Protein AF-A0A453ERQ1-F1 (afdb_monomer_lite)

InterPro domains:
  IPR050871 26S Proteasome and COP9 Signalosome Components [PTHR10678] (9-170)

Secondary structure (DSSP, 8-state):
---GGG---------SSPPPHHHHHHHHHHHHHHHHTTT-HHHHHHHHHHHHHH-SS--HHHHHHHHHHHHHHHHTT-HHHHHHHHHHHHHHTTTTS-HHHHHHHHHHHHHHHHHHGGG-HHHHHHHHHHHHHHHHHTT-HHHHHHHHHHHHHHHHHTT-HHHHHHHHHHHHHHHHHH-TTTHHHHHHHHHHHHHTTSSS--

pLDDT: mean 75.88, std 18.88, range [32.22, 96.44]

Organism: Aegilops tauschii subsp. strangulata (NCBI:txid200361)

Radius of gyration: 21.19 Å; chains: 1; bounding box: 49×39×68 Å

Structure (mmCIF, N/CA/C/O backbone):
data_AF-A0A453ERQ1-F1
#
_entry.id   AF-A0A453ERQ1-F1
#
loop_
_atom_site.group_PDB
_atom_site.id
_atom_site.type_symbol
_atom_site.label_atom_id
_atom_site.label_alt_id
_atom_site.label_comp_id
_atom_site.label_asym_id
_atom_site.label_entity_id
_atom_site.label_seq_id
_atom_site.pdbx_PDB_ins_code
_atom_site.Cartn_x
_atom_site.Cartn_y
_atom_site.Cartn_z
_atom_site.occupancy
_atom_site.B_iso_or_equiv
_atom_site.auth_seq_id
_atom_site.auth_comp_id
_atom_site.auth_asym_id
_atom_site.auth_atom_id
_atom_site.pdbx_PDB_model_num
ATOM 1 N N . MET A 1 1 ? 14.447 25.003 -0.043 1.00 32.22 1 MET A N 1
ATOM 2 C CA . MET A 1 1 ? 14.422 24.099 1.125 1.00 32.22 1 MET A CA 1
ATOM 3 C C . MET A 1 1 ? 13.910 22.764 0.617 1.00 32.22 1 MET A C 1
ATOM 5 O O . MET A 1 1 ? 12.716 22.644 0.389 1.00 32.22 1 MET A O 1
ATOM 9 N N . GLY A 1 2 ? 14.828 21.863 0.257 1.00 33.03 2 GLY A N 1
ATOM 10 C CA . GLY A 1 2 ? 14.505 20.547 -0.301 1.00 33.03 2 GLY A CA 1
ATOM 11 C C . GLY A 1 2 ? 14.126 19.584 0.817 1.00 33.03 2 GLY A C 1
ATOM 12 O O . GLY A 1 2 ? 14.739 19.609 1.878 1.00 33.03 2 GLY A O 1
ATOM 13 N N . SER A 1 3 ? 13.073 18.810 0.594 1.00 36.16 3 SER A N 1
ATOM 14 C CA . SER A 1 3 ? 12.533 17.818 1.517 1.00 36.16 3 SER A CA 1
ATOM 15 C C . SER A 1 3 ? 13.481 16.630 1.689 1.00 36.16 3 SER A C 1
ATOM 17 O O . SER A 1 3 ? 13.825 15.984 0.704 1.00 36.16 3 SER A O 1
ATOM 19 N N . ASP A 1 4 ? 13.788 16.283 2.940 1.00 34.38 4 ASP A N 1
ATOM 20 C CA . ASP A 1 4 ? 14.499 15.073 3.405 1.00 34.38 4 ASP A CA 1
ATOM 21 C C . ASP A 1 4 ? 13.791 13.731 3.064 1.00 34.38 4 ASP A C 1
ATOM 23 O O . ASP A 1 4 ? 14.075 12.695 3.655 1.00 34.38 4 ASP A O 1
ATOM 27 N N . ALA A 1 5 ? 12.845 13.710 2.118 1.00 44.09 5 ALA A N 1
ATOM 28 C CA . ALA A 1 5 ? 11.981 12.556 1.847 1.00 44.09 5 ALA A CA 1
ATOM 29 C C . ALA A 1 5 ? 12.550 11.539 0.832 1.00 44.09 5 ALA A C 1
ATOM 31 O O . ALA A 1 5 ? 11.974 10.462 0.679 1.00 44.09 5 ALA A O 1
ATOM 32 N N . ASP A 1 6 ? 13.664 11.855 0.161 1.00 44.28 6 ASP A N 1
ATOM 33 C CA . ASP A 1 6 ? 14.291 10.987 -0.854 1.00 44.28 6 ASP A CA 1
ATOM 34 C C . ASP A 1 6 ? 15.544 10.243 -0.352 1.00 44.28 6 ASP A C 1
ATOM 36 O O . ASP A 1 6 ? 16.163 9.494 -1.106 1.00 44.28 6 ASP A O 1
ATOM 40 N N . MET A 1 7 ? 15.913 10.395 0.927 1.00 39.00 7 MET A N 1
ATOM 41 C CA . MET A 1 7 ? 17.144 9.824 1.500 1.00 39.00 7 MET A CA 1
ATOM 42 C C . MET A 1 7 ? 16.965 8.470 2.225 1.00 39.00 7 MET A C 1
ATOM 44 O O . MET A 1 7 ? 17.822 8.080 3.011 1.00 39.00 7 MET A O 1
ATOM 48 N N . GLU A 1 8 ? 15.877 7.726 1.985 1.00 44.41 8 GLU A N 1
ATOM 49 C CA . GLU A 1 8 ? 15.579 6.476 2.723 1.00 44.41 8 GLU A CA 1
ATOM 50 C C . GLU A 1 8 ? 15.765 5.154 1.940 1.00 44.41 8 GLU A C 1
ATOM 52 O O . GLU A 1 8 ? 15.421 4.098 2.469 1.00 44.41 8 GLU A O 1
ATOM 57 N N . ASP A 1 9 ? 16.304 5.159 0.714 1.00 48.16 9 ASP A N 1
ATOM 58 C CA . ASP A 1 9 ? 16.399 3.938 -0.127 1.00 48.16 9 ASP A CA 1
ATOM 59 C C . ASP A 1 9 ? 17.828 3.382 -0.302 1.00 48.16 9 ASP A C 1
ATOM 61 O O . ASP A 1 9 ? 18.063 2.545 -1.165 1.00 48.16 9 ASP A O 1
ATOM 65 N N . TYR A 1 10 ? 18.796 3.809 0.520 1.00 42.19 10 TYR A N 1
ATOM 66 C CA . TYR A 1 10 ? 20.142 3.208 0.574 1.00 42.19 10 TYR A CA 1
ATOM 67 C C . TYR A 1 10 ? 20.175 2.029 1.562 1.00 42.19 10 TYR A C 1
ATOM 69 O O . TYR A 1 10 ? 20.883 2.035 2.569 1.00 42.19 10 TYR A O 1
ATOM 77 N N . GLY A 1 11 ? 19.351 1.017 1.297 1.00 43.94 11 GLY A N 1
ATOM 78 C CA . GLY A 1 11 ? 19.418 -0.281 1.964 1.00 43.94 11 GLY A CA 1
ATOM 79 C C . GLY A 1 11 ? 20.285 -1.243 1.160 1.00 43.94 11 GLY A C 1
ATOM 80 O O . GLY A 1 11 ? 19.746 -2.151 0.548 1.00 43.94 11 GLY A O 1
ATOM 81 N N . PHE A 1 12 ? 21.603 -1.030 1.121 1.00 34.62 12 PHE A N 1
ATOM 82 C CA . PHE A 1 12 ? 22.525 -2.046 0.603 1.00 34.62 12 PHE A CA 1
ATOM 83 C C . PHE A 1 12 ? 22.623 -3.181 1.633 1.00 34.62 12 PHE A C 1
ATOM 85 O O . PHE A 1 12 ? 23.406 -3.091 2.581 1.00 34.62 12 PHE A O 1
ATOM 92 N N . GLU A 1 13 ? 21.819 -4.233 1.478 1.00 37.72 13 GLU A N 1
ATOM 93 C CA . GLU A 1 13 ? 22.215 -5.557 1.960 1.00 37.72 13 GLU A CA 1
ATOM 94 C C . GLU A 1 13 ? 23.240 -6.082 0.953 1.00 37.72 13 GLU A C 1
ATOM 96 O O . GLU A 1 13 ? 22.900 -6.465 -0.159 1.00 37.72 13 GLU A O 1
ATOM 101 N N . TYR A 1 14 ? 24.522 -6.014 1.317 1.00 36.78 14 TYR A N 1
ATOM 102 C CA . TYR A 1 14 ? 25.557 -6.740 0.592 1.00 36.78 14 TYR A CA 1
ATOM 103 C C . TYR A 1 14 ? 25.311 -8.231 0.841 1.00 36.78 14 TYR A C 1
ATOM 105 O O . TYR A 1 14 ? 25.701 -8.758 1.883 1.00 36.78 14 TYR A O 1
ATOM 113 N N . SER A 1 15 ? 24.619 -8.899 -0.078 1.00 38.62 15 SER A N 1
ATOM 114 C CA . SER A 1 15 ? 24.821 -10.329 -0.271 1.00 38.62 15 SER A CA 1
ATOM 115 C C . SER A 1 15 ? 26.250 -10.503 -0.789 1.00 38.62 15 SER A C 1
ATOM 117 O O . SER A 1 15 ? 26.625 -9.872 -1.772 1.00 38.62 15 SER A O 1
ATOM 119 N N . ASP A 1 16 ? 27.063 -11.322 -0.120 1.00 45.19 16 ASP A N 1
ATOM 120 C CA . ASP A 1 16 ? 28.441 -11.658 -0.535 1.00 45.19 16 ASP A CA 1
A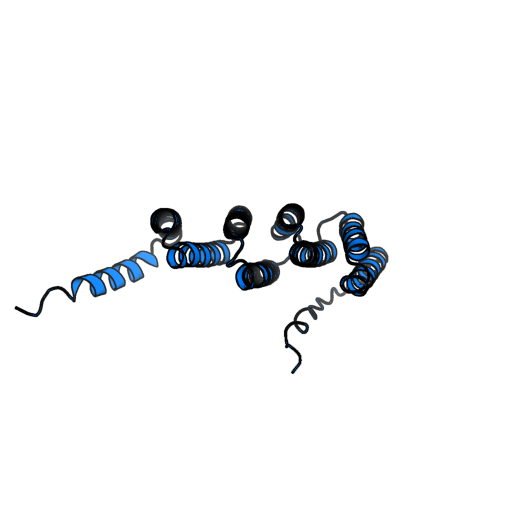TOM 121 C C . ASP A 1 16 ? 28.495 -12.472 -1.857 1.00 45.19 16 ASP A C 1
ATOM 123 O O . ASP A 1 16 ? 29.562 -12.939 -2.257 1.00 45.19 16 ASP A O 1
ATOM 127 N N . ASP A 1 17 ? 27.359 -12.633 -2.541 1.00 51.78 17 ASP A N 1
ATOM 128 C CA . ASP A 1 17 ? 27.206 -13.341 -3.808 1.00 51.78 17 ASP A CA 1
ATOM 129 C C . ASP A 1 17 ? 27.222 -12.341 -4.978 1.00 51.78 17 ASP A C 1
ATOM 131 O O . ASP A 1 17 ? 26.610 -11.271 -4.908 1.00 51.78 17 ASP A O 1
ATOM 135 N N . GLU A 1 18 ? 27.945 -12.670 -6.055 1.00 49.50 18 GLU A N 1
ATOM 136 C CA . GLU A 1 18 ? 27.945 -11.873 -7.288 1.00 49.50 18 GLU A CA 1
ATOM 137 C C . GLU A 1 18 ? 26.499 -11.730 -7.802 1.00 49.50 18 GLU A C 1
ATOM 139 O O . GLU A 1 18 ? 25.820 -12.749 -7.940 1.00 49.50 18 GLU A O 1
ATOM 144 N N . PRO A 1 19 ? 26.011 -10.503 -8.076 1.00 55.00 19 PRO A N 1
ATOM 145 C CA . PRO A 1 19 ? 24.647 -10.312 -8.554 1.00 55.00 19 PRO A CA 1
ATOM 146 C C . PRO A 1 19 ? 24.464 -11.064 -9.873 1.00 55.00 19 PRO A C 1
ATOM 148 O O . PRO A 1 19 ? 25.258 -10.900 -10.805 1.00 55.00 19 PRO A O 1
ATOM 151 N N . GLU A 1 20 ? 23.430 -11.901 -9.948 1.00 60.25 20 GLU A N 1
ATOM 152 C CA . GLU A 1 20 ? 23.116 -12.644 -11.165 1.00 60.25 20 GLU A CA 1
ATOM 153 C C . GLU A 1 20 ? 22.795 -11.658 -12.304 1.00 60.25 20 GLU A C 1
ATOM 155 O O . GLU A 1 20 ? 22.227 -10.589 -12.074 1.00 60.25 20 GLU A O 1
ATOM 160 N N . GLU A 1 21 ? 23.119 -12.000 -13.558 1.00 63.59 21 GLU A N 1
ATOM 161 C CA . GLU A 1 21 ? 22.818 -11.133 -14.717 1.00 63.59 21 GLU A CA 1
ATOM 162 C C . GLU A 1 21 ? 21.327 -10.735 -14.776 1.00 63.59 21 GLU A C 1
ATOM 164 O O . GLU A 1 21 ? 20.991 -9.627 -15.194 1.00 63.59 21 GLU A O 1
ATOM 169 N N . GLN A 1 22 ? 20.438 -11.608 -14.284 1.00 66.62 22 GLN A N 1
ATOM 170 C CA . GLN A 1 22 ? 19.005 -11.343 -14.170 1.00 66.62 22 GLN A CA 1
ATOM 171 C C . GLN A 1 22 ? 18.687 -10.180 -13.214 1.00 66.62 22 GLN A C 1
ATOM 173 O O . GLN A 1 22 ? 17.817 -9.368 -13.530 1.00 66.62 22 GLN A O 1
ATOM 178 N N . ASP A 1 23 ? 19.400 -10.045 -12.093 1.00 76.25 23 ASP A N 1
ATOM 179 C CA . ASP A 1 23 ? 19.198 -8.938 -11.149 1.00 76.25 23 ASP A CA 1
ATOM 180 C C . ASP A 1 23 ? 19.635 -7.598 -11.749 1.00 76.25 23 ASP A C 1
ATOM 182 O O . ASP A 1 23 ? 18.969 -6.579 -11.546 1.00 7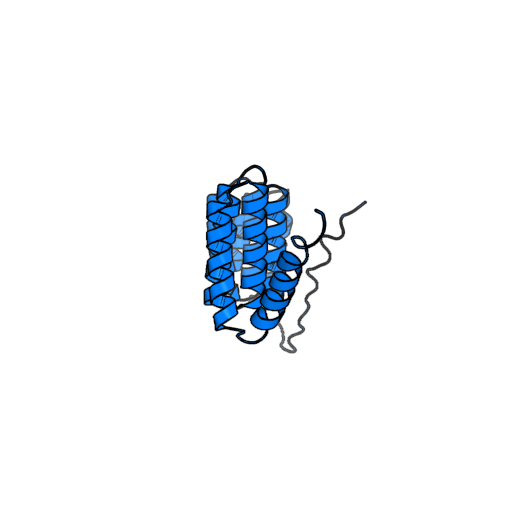6.25 23 ASP A O 1
ATOM 186 N N . VAL A 1 24 ? 20.700 -7.600 -12.559 1.00 82.94 24 VAL A N 1
ATOM 187 C CA . VAL A 1 24 ? 21.199 -6.398 -13.248 1.00 82.94 24 VAL A CA 1
ATOM 188 C C . VAL A 1 24 ? 20.173 -5.871 -14.257 1.00 82.94 24 VAL A C 1
ATOM 190 O O . VAL A 1 24 ? 19.927 -4.664 -14.330 1.00 82.94 24 VAL A O 1
ATOM 193 N N . ASP A 1 25 ? 19.537 -6.756 -15.025 1.00 88.75 25 ASP A N 1
ATOM 194 C CA . ASP A 1 25 ? 18.509 -6.369 -15.997 1.00 88.75 25 ASP A CA 1
ATOM 195 C C . ASP A 1 25 ? 17.242 -5.820 -15.318 1.00 88.75 25 ASP A C 1
ATOM 197 O O . ASP A 1 25 ? 16.681 -4.810 -15.764 1.00 88.75 25 ASP A O 1
ATOM 201 N N . ILE A 1 26 ? 16.809 -6.439 -14.214 1.00 91.12 26 ILE A N 1
ATOM 202 C CA . ILE A 1 26 ? 15.656 -5.992 -13.418 1.00 91.12 26 ILE A CA 1
ATOM 203 C C . ILE A 1 26 ? 15.926 -4.613 -12.798 1.00 91.12 26 ILE A C 1
ATOM 205 O O . ILE A 1 26 ? 15.082 -3.712 -12.880 1.00 91.12 26 ILE A O 1
ATOM 209 N N . GLU A 1 27 ? 17.111 -4.420 -12.216 1.00 91.44 27 GLU A N 1
ATOM 210 C CA . GLU A 1 27 ? 17.539 -3.154 -11.622 1.00 91.44 27 GLU A CA 1
ATOM 211 C C . GLU A 1 27 ? 17.554 -2.023 -12.663 1.00 91.44 27 GLU A C 1
ATOM 213 O O . GLU A 1 27 ? 16.971 -0.950 -12.451 1.00 91.44 27 GLU A O 1
ATOM 218 N N . ASN A 1 28 ? 18.160 -2.273 -13.827 1.00 92.44 28 ASN A N 1
ATOM 219 C CA . ASN A 1 28 ? 18.212 -1.311 -14.925 1.00 92.44 28 ASN A CA 1
ATOM 220 C C . ASN A 1 28 ? 16.809 -0.904 -15.391 1.00 92.44 28 ASN A C 1
ATOM 222 O O . ASN A 1 28 ? 16.527 0.288 -15.572 1.00 92.44 28 ASN A O 1
ATOM 226 N N . GLN A 1 29 ? 15.910 -1.880 -15.539 1.00 94.31 29 GLN A N 1
ATOM 227 C CA . GLN A 1 29 ? 14.524 -1.634 -15.918 1.00 94.31 29 GLN A CA 1
ATOM 228 C C . GLN A 1 29 ? 13.788 -0.786 -14.866 1.00 94.31 29 GLN A C 1
ATOM 230 O O . GLN A 1 29 ? 13.043 0.138 -15.219 1.00 94.31 29 GLN A O 1
ATOM 235 N N . TYR A 1 30 ? 14.027 -1.030 -13.575 1.00 95.31 30 TYR A N 1
ATOM 236 C CA . TYR A 1 30 ? 13.440 -0.241 -12.491 1.00 95.31 30 TYR A CA 1
ATOM 237 C C . TYR A 1 30 ? 13.888 1.224 -12.525 1.00 95.31 30 TYR A C 1
ATOM 239 O O . TYR A 1 30 ? 13.044 2.125 -12.475 1.00 95.31 30 TYR A O 1
ATOM 247 N N . TYR A 1 31 ? 15.190 1.497 -12.646 1.00 94.62 31 TYR A N 1
ATOM 248 C CA . TYR A 1 31 ? 15.686 2.876 -12.684 1.00 94.62 31 TYR A CA 1
ATOM 249 C C . TYR A 1 31 ? 15.272 3.622 -13.950 1.00 94.62 31 TYR A C 1
ATOM 251 O O . TYR A 1 31 ? 14.943 4.809 -13.870 1.00 94.62 31 TYR A O 1
ATOM 259 N N . ASN A 1 32 ? 15.219 2.933 -15.093 1.00 94.12 32 ASN A N 1
ATOM 260 C CA . ASN A 1 32 ? 14.688 3.499 -16.330 1.00 94.12 32 ASN A CA 1
ATOM 261 C C . ASN A 1 32 ? 13.237 3.971 -16.135 1.00 94.12 32 ASN A C 1
ATOM 263 O O . ASN A 1 32 ? 12.926 5.141 -16.365 1.00 94.12 32 ASN A O 1
ATOM 267 N N . SER A 1 33 ? 12.393 3.096 -15.581 1.00 94.25 33 SER A N 1
ATOM 268 C CA . SER A 1 33 ? 10.987 3.388 -15.272 1.00 94.25 33 SER A CA 1
ATOM 269 C C . SER A 1 33 ? 10.851 4.545 -14.280 1.00 94.25 33 SER A C 1
ATOM 271 O O . SER A 1 33 ? 10.032 5.446 -14.461 1.00 94.25 33 SER A O 1
ATOM 273 N N . LYS A 1 34 ? 11.701 4.575 -13.245 1.00 91.25 34 LYS A N 1
ATOM 274 C CA . LYS A 1 34 ? 11.729 5.645 -12.239 1.00 91.25 34 LYS A CA 1
ATOM 275 C C . LYS A 1 34 ? 12.072 7.006 -12.851 1.00 91.25 34 LYS A C 1
ATOM 277 O O . LYS A 1 34 ? 11.468 8.004 -12.463 1.00 91.25 34 LYS A O 1
ATOM 282 N N . GLY A 1 35 ? 12.985 7.049 -13.821 1.00 91.75 35 GLY A N 1
ATOM 283 C CA . GLY A 1 35 ? 13.336 8.269 -14.554 1.00 91.75 35 GLY A CA 1
ATOM 284 C C . GLY A 1 35 ? 12.203 8.821 -15.427 1.00 91.75 35 GLY A C 1
ATOM 285 O O . GLY A 1 35 ? 12.184 10.014 -15.718 1.00 91.75 35 GLY A O 1
ATOM 286 N N . MET A 1 36 ? 11.237 7.980 -15.808 1.00 91.75 36 MET A N 1
ATOM 287 C CA . MET A 1 36 ? 10.089 8.368 -16.633 1.00 91.75 36 MET A CA 1
ATOM 288 C C . MET A 1 36 ? 8.894 8.883 -15.821 1.00 91.75 36 MET A C 1
ATOM 290 O O . MET A 1 36 ? 7.987 9.467 -16.396 1.00 91.75 36 MET A O 1
ATOM 294 N N . VAL A 1 37 ? 8.878 8.729 -14.491 1.00 92.69 37 VAL A N 1
ATOM 295 C CA . VAL A 1 37 ? 7.705 9.040 -13.643 1.00 92.69 37 VAL A CA 1
ATOM 296 C C . VAL A 1 37 ? 7.164 10.463 -13.834 1.00 92.69 37 VAL A C 1
ATOM 298 O O . VAL A 1 37 ? 5.957 10.675 -13.725 1.00 92.69 37 VAL A O 1
ATOM 301 N N . GLU A 1 38 ? 8.035 11.438 -14.095 1.00 89.38 38 GLU A N 1
ATOM 302 C CA . GLU A 1 38 ? 7.641 12.841 -14.281 1.00 89.38 38 GLU A CA 1
ATOM 303 C C . GLU A 1 38 ? 7.342 13.206 -15.740 1.00 89.38 38 GLU A C 1
ATOM 305 O O . GLU A 1 38 ? 6.518 14.085 -15.993 1.00 89.38 38 GLU A O 1
ATOM 310 N N . THR A 1 39 ? 8.006 12.554 -16.697 1.00 92.12 39 THR A N 1
ATOM 311 C CA . THR A 1 39 ? 7.957 12.900 -18.127 1.00 92.12 39 THR A CA 1
ATOM 312 C C . THR A 1 39 ? 6.958 12.053 -18.911 1.00 92.12 39 THR A C 1
ATOM 314 O O . THR A 1 39 ? 6.286 12.576 -19.797 1.00 92.12 39 THR A O 1
ATOM 317 N N . ASP A 1 40 ? 6.831 10.773 -18.563 1.00 94.25 40 ASP A N 1
ATOM 318 C CA . ASP A 1 40 ? 5.897 9.804 -19.131 1.00 94.25 40 ASP A CA 1
ATOM 319 C C . ASP A 1 40 ? 5.375 8.839 -18.039 1.00 94.25 40 ASP A C 1
ATOM 321 O O . ASP A 1 40 ? 5.884 7.725 -17.867 1.00 94.25 40 ASP A O 1
ATOM 325 N N . PRO A 1 41 ? 4.343 9.249 -17.274 1.00 92.38 41 PRO A N 1
ATOM 326 C CA . PRO A 1 41 ? 3.746 8.425 -16.224 1.00 92.38 41 PRO A CA 1
ATOM 327 C C . PRO A 1 41 ? 3.191 7.082 -16.714 1.00 92.38 41 PRO A C 1
ATOM 329 O O . PRO A 1 41 ? 3.194 6.111 -15.962 1.00 92.38 41 PRO A O 1
ATOM 332 N N . GLU A 1 42 ? 2.680 7.007 -17.945 1.00 92.94 42 GLU A N 1
ATOM 333 C CA . GLU A 1 42 ? 2.121 5.759 -18.476 1.00 92.94 42 GLU A CA 1
ATOM 334 C C . GLU A 1 42 ? 3.233 4.799 -18.912 1.00 92.94 42 GLU A C 1
ATOM 336 O O . GLU A 1 42 ? 3.160 3.608 -18.598 1.00 92.94 42 GLU A O 1
ATOM 341 N N . GLY A 1 43 ? 4.303 5.320 -19.523 1.00 93.31 43 GLY A N 1
ATOM 342 C CA . GLY A 1 43 ? 5.528 4.565 -19.789 1.00 93.31 43 GLY A CA 1
ATOM 343 C C . GLY A 1 43 ? 6.182 4.042 -18.509 1.00 93.31 43 GLY A C 1
ATOM 344 O O . GLY A 1 43 ? 6.541 2.867 -18.438 1.00 93.31 43 GLY A O 1
ATOM 345 N N . ALA A 1 44 ? 6.243 4.861 -17.454 1.00 94.88 44 ALA A N 1
ATOM 346 C CA . ALA A 1 44 ? 6.754 4.441 -16.149 1.00 94.88 44 ALA A CA 1
ATOM 347 C C . ALA A 1 44 ? 5.934 3.289 -15.538 1.00 94.88 44 ALA A C 1
ATOM 349 O O . ALA A 1 44 ? 6.513 2.343 -15.007 1.00 94.88 44 ALA A O 1
ATOM 350 N N . LEU A 1 45 ? 4.597 3.330 -15.635 1.00 95.44 45 LEU A N 1
ATOM 351 C CA . LEU A 1 45 ? 3.727 2.241 -15.167 1.00 95.44 45 LEU A CA 1
ATOM 352 C C . LEU A 1 45 ? 3.984 0.935 -15.926 1.00 95.44 45 LEU A C 1
ATOM 354 O O . LEU A 1 45 ? 4.105 -0.116 -15.300 1.00 95.44 45 LEU A O 1
ATOM 358 N N . ALA A 1 46 ? 4.095 0.998 -17.255 1.00 95.69 46 ALA A N 1
ATOM 359 C CA . ALA A 1 46 ? 4.421 -0.172 -18.068 1.00 95.69 46 ALA A CA 1
ATOM 360 C C . ALA A 1 46 ? 5.814 -0.725 -17.729 1.00 95.69 46 ALA A C 1
ATOM 362 O O . ALA A 1 46 ? 6.013 -1.937 -17.667 1.00 95.69 46 ALA A O 1
ATOM 363 N N . GLY A 1 47 ? 6.766 0.167 -17.463 1.00 95.38 47 GLY A N 1
ATOM 364 C CA . GLY A 1 47 ? 8.109 -0.204 -17.058 1.00 95.38 47 GLY A CA 1
ATOM 365 C C . GLY A 1 47 ? 8.154 -0.896 -15.693 1.00 95.38 47 GLY A C 1
ATOM 366 O O . GLY A 1 47 ? 8.820 -1.921 -15.565 1.00 95.38 47 GLY A O 1
ATOM 367 N N . PHE A 1 48 ? 7.394 -0.414 -14.702 1.00 96.44 48 PHE A N 1
ATOM 368 C CA . PHE A 1 48 ? 7.266 -1.083 -13.403 1.00 96.44 48 PHE A CA 1
ATOM 369 C C . PHE A 1 48 ? 6.547 -2.435 -13.496 1.00 96.44 48 PHE A C 1
ATOM 371 O O . PHE A 1 48 ? 6.956 -3.372 -12.817 1.00 96.44 48 PHE A O 1
ATOM 378 N N . ASP A 1 49 ? 5.531 -2.572 -14.353 1.00 94.69 49 ASP A N 1
ATOM 379 C CA . ASP A 1 49 ? 4.894 -3.870 -14.627 1.00 94.69 49 ASP A CA 1
ATOM 380 C C . ASP A 1 49 ? 5.901 -4.867 -15.227 1.00 94.69 49 ASP A C 1
ATOM 382 O O . ASP A 1 49 ? 5.918 -6.040 -14.858 1.00 94.69 49 ASP A O 1
ATOM 386 N N . ALA A 1 50 ? 6.804 -4.397 -16.096 1.00 94.56 50 ALA A N 1
ATOM 387 C CA . ALA A 1 50 ? 7.883 -5.226 -16.624 1.00 94.56 50 ALA A CA 1
ATOM 388 C C . ALA A 1 50 ? 8.842 -5.705 -15.519 1.00 94.56 50 ALA A C 1
ATOM 390 O O . ALA A 1 50 ? 9.147 -6.894 -15.488 1.00 94.56 50 ALA A O 1
ATOM 391 N N . VAL A 1 51 ? 9.238 -4.836 -14.577 1.00 94.31 51 VAL A N 1
ATOM 392 C CA . VAL A 1 51 ? 10.063 -5.225 -13.409 1.00 94.31 51 VAL A CA 1
ATOM 393 C C . VAL A 1 51 ? 9.402 -6.363 -12.629 1.00 94.31 51 VAL A C 1
ATOM 395 O O . VAL A 1 51 ? 10.049 -7.364 -12.341 1.00 94.31 51 VAL A O 1
ATOM 398 N N . VAL A 1 52 ? 8.100 -6.250 -12.340 1.00 93.19 52 VAL A N 1
ATOM 399 C CA . VAL A 1 52 ? 7.351 -7.286 -11.605 1.00 93.19 52 VAL A CA 1
ATOM 400 C C . VAL A 1 52 ? 7.291 -8.604 -12.386 1.00 93.19 52 VAL A C 1
ATOM 402 O O . VAL A 1 52 ? 7.375 -9.672 -11.792 1.00 93.19 52 VAL A O 1
ATOM 405 N N . ARG A 1 53 ? 7.178 -8.561 -13.719 1.00 92.50 53 ARG A N 1
ATOM 406 C CA . ARG A 1 53 ? 7.156 -9.773 -14.561 1.00 92.50 53 ARG A CA 1
ATOM 407 C C . ARG A 1 53 ? 8.520 -10.438 -14.722 1.00 92.50 53 ARG A C 1
ATOM 409 O O . ARG A 1 53 ? 8.570 -11.650 -14.919 1.00 92.50 53 ARG A O 1
ATOM 416 N N . MET A 1 54 ? 9.595 -9.655 -14.709 1.00 89.75 54 MET A N 1
ATOM 417 C CA . MET A 1 54 ? 10.970 -10.152 -14.819 1.00 89.75 54 MET A CA 1
ATOM 418 C C . MET A 1 54 ? 11.444 -10.847 -13.535 1.00 89.75 54 MET A C 1
ATOM 420 O O . MET A 1 54 ? 12.397 -11.622 -13.589 1.00 89.75 54 MET A O 1
ATOM 424 N N . GLU A 1 55 ? 10.750 -10.612 -12.418 1.00 88.44 55 GLU A N 1
ATOM 425 C CA . GLU A 1 55 ? 10.998 -11.193 -11.098 1.00 88.44 55 GLU A CA 1
ATOM 426 C C . GLU A 1 55 ? 9.954 -12.305 -10.800 1.00 88.44 55 GLU A C 1
ATOM 428 O O . GLU A 1 55 ? 8.927 -12.055 -10.163 1.00 88.44 55 GLU A O 1
ATOM 433 N N . PRO A 1 56 ? 10.139 -13.547 -11.308 1.00 83.31 56 PRO A N 1
ATOM 434 C CA . PRO A 1 56 ? 9.128 -14.608 -11.207 1.00 83.31 56 PRO A CA 1
ATOM 435 C C . PRO A 1 56 ? 8.881 -15.061 -9.763 1.00 83.31 56 PRO A C 1
ATOM 437 O O . PRO A 1 56 ? 7.760 -15.438 -9.406 1.00 83.31 56 PRO A O 1
ATOM 440 N N . GLU A 1 57 ? 9.923 -15.025 -8.934 1.00 86.75 57 GLU A N 1
ATOM 441 C CA . GLU A 1 57 ? 9.813 -15.184 -7.491 1.00 86.75 57 GLU A CA 1
ATOM 442 C C . GLU A 1 57 ? 9.724 -13.809 -6.847 1.00 86.75 57 GLU A C 1
ATOM 444 O O . GLU A 1 57 ? 10.527 -12.932 -7.126 1.00 86.75 57 GLU A O 1
ATOM 449 N N . LYS A 1 58 ? 8.744 -13.608 -5.967 1.00 87.38 58 LYS A N 1
ATOM 450 C CA . LYS A 1 58 ? 8.547 -12.311 -5.315 1.00 87.38 58 LYS A CA 1
ATOM 451 C C . LYS A 1 58 ? 9.784 -11.936 -4.505 1.00 87.38 58 LYS A C 1
ATOM 453 O O . LYS A 1 58 ? 10.032 -12.576 -3.482 1.00 87.38 58 LYS A O 1
ATOM 458 N N . ALA A 1 59 ? 10.464 -10.867 -4.903 1.00 87.56 59 ALA A N 1
ATOM 459 C CA . ALA A 1 59 ? 11.627 -10.343 -4.206 1.00 87.56 59 ALA A CA 1
ATOM 460 C C . ALA A 1 59 ? 11.576 -8.801 -4.125 1.00 87.56 59 ALA A C 1
ATOM 462 O O . ALA A 1 59 ? 10.496 -8.191 -4.069 1.00 87.56 59 ALA A O 1
ATOM 463 N N . GLU A 1 60 ? 12.730 -8.166 -3.930 1.00 86.62 60 GLU A N 1
ATOM 464 C CA . GLU A 1 60 ? 12.820 -6.760 -3.542 1.00 86.62 60 GLU A CA 1
ATOM 465 C C . GLU A 1 60 ? 12.443 -5.800 -4.678 1.00 86.62 60 GLU A C 1
ATOM 467 O O . GLU A 1 60 ? 11.793 -4.775 -4.428 1.00 86.62 60 GLU A O 1
ATOM 472 N N . TRP A 1 61 ? 12.804 -6.112 -5.924 1.00 91.12 61 TRP A N 1
ATOM 473 C CA . TRP A 1 61 ? 12.608 -5.208 -7.053 1.00 91.12 61 TRP A CA 1
ATOM 474 C C . TRP A 1 61 ? 11.142 -5.108 -7.449 1.00 91.12 61 TRP A C 1
ATOM 476 O O . TRP A 1 61 ? 10.632 -3.995 -7.628 1.00 91.12 61 TRP A O 1
ATOM 486 N N . GLY A 1 62 ? 10.423 -6.231 -7.483 1.00 92.06 62 GLY A N 1
ATOM 487 C CA . GLY A 1 62 ? 8.979 -6.242 -7.690 1.00 92.06 62 GLY A CA 1
ATOM 488 C C . GLY A 1 62 ? 8.251 -5.471 -6.589 1.00 92.06 62 GLY A C 1
ATOM 489 O O . GLY A 1 62 ? 7.350 -4.675 -6.867 1.00 92.06 62 GLY A O 1
ATOM 490 N N . PHE A 1 63 ? 8.697 -5.589 -5.333 1.00 90.69 63 PHE A N 1
ATOM 491 C CA . PHE A 1 63 ? 8.130 -4.807 -4.232 1.00 90.69 63 PHE A CA 1
ATOM 492 C C . PHE A 1 63 ? 8.378 -3.297 -4.384 1.00 90.69 63 PHE A C 1
ATOM 494 O O . PHE A 1 63 ? 7.459 -2.491 -4.185 1.00 90.69 63 PHE A O 1
ATOM 501 N N . LYS A 1 64 ? 9.599 -2.891 -4.761 1.00 90.38 64 LYS A N 1
ATOM 502 C CA . LYS A 1 64 ? 9.948 -1.486 -5.034 1.00 90.38 64 LYS A CA 1
ATOM 503 C C . LYS A 1 64 ? 9.130 -0.922 -6.202 1.00 90.38 64 LYS A C 1
ATOM 505 O O . LYS A 1 64 ? 8.599 0.188 -6.087 1.00 90.38 64 LYS A O 1
ATOM 510 N N . ALA A 1 65 ? 8.969 -1.685 -7.282 1.00 94.38 65 ALA A N 1
ATOM 511 C CA . ALA A 1 65 ? 8.167 -1.314 -8.446 1.00 94.38 65 ALA A CA 1
ATOM 512 C C . ALA A 1 65 ? 6.683 -1.128 -8.091 1.00 94.38 65 ALA A C 1
ATOM 514 O O . ALA A 1 65 ? 6.085 -0.099 -8.422 1.00 94.38 65 ALA A O 1
ATOM 515 N N . LEU A 1 66 ? 6.096 -2.057 -7.330 1.00 93.94 66 LEU A N 1
ATOM 516 C CA . LEU A 1 66 ? 4.707 -1.960 -6.872 1.00 93.94 66 LEU A CA 1
ATOM 517 C C . LEU A 1 66 ? 4.485 -0.755 -5.948 1.00 93.94 66 LEU A C 1
ATOM 519 O O . LEU A 1 66 ? 3.500 -0.030 -6.096 1.00 93.94 66 LEU A O 1
ATOM 523 N N . LYS A 1 67 ? 5.429 -0.460 -5.045 1.00 91.56 67 LYS A N 1
ATOM 524 C CA . LYS A 1 67 ? 5.381 0.743 -4.194 1.00 91.56 67 LYS A CA 1
ATOM 525 C C . LYS A 1 67 ? 5.329 2.032 -5.026 1.00 91.56 67 LYS A C 1
ATOM 527 O O . LYS A 1 67 ? 4.564 2.939 -4.689 1.00 91.56 67 LYS A O 1
ATOM 532 N N . GLN A 1 68 ? 6.129 2.136 -6.091 1.00 93.31 68 GLN A N 1
ATOM 533 C CA . GLN A 1 68 ? 6.093 3.298 -6.990 1.00 93.31 68 GLN A CA 1
ATOM 534 C C . GLN A 1 68 ? 4.800 3.346 -7.805 1.00 93.31 68 GLN A C 1
ATOM 536 O O . GLN A 1 68 ? 4.184 4.406 -7.904 1.00 93.31 68 GLN A O 1
ATOM 541 N N . THR A 1 69 ? 4.336 2.197 -8.291 1.00 94.94 69 THR A N 1
ATOM 542 C CA . THR A 1 69 ? 3.073 2.045 -9.026 1.00 94.94 69 THR A CA 1
ATOM 543 C C . THR A 1 69 ? 1.879 2.555 -8.213 1.00 94.94 69 THR A C 1
ATOM 545 O O . THR A 1 69 ? 1.094 3.365 -8.704 1.00 94.94 69 THR A O 1
ATOM 548 N N . VAL A 1 70 ? 1.785 2.183 -6.929 1.00 92.94 70 VAL A N 1
ATOM 549 C CA . VAL A 1 70 ? 0.745 2.675 -6.004 1.00 92.94 70 VAL A CA 1
ATOM 550 C C . VAL A 1 70 ? 0.789 4.201 -5.874 1.00 92.94 70 VAL A C 1
ATOM 552 O O . VAL A 1 70 ? -0.241 4.869 -5.998 1.00 92.94 70 VAL A O 1
ATOM 555 N N . LYS A 1 71 ? 1.980 4.778 -5.658 1.00 91.00 71 LYS A N 1
ATOM 556 C CA . LYS A 1 71 ? 2.151 6.238 -5.560 1.00 91.00 71 LYS A CA 1
ATOM 557 C C . LYS A 1 71 ? 1.766 6.945 -6.860 1.00 91.00 71 LYS A C 1
ATOM 559 O O . LYS A 1 71 ? 1.159 8.015 -6.811 1.00 91.00 71 LYS A O 1
ATOM 564 N N . LEU A 1 72 ? 2.114 6.365 -8.005 1.00 93.06 72 LEU A N 1
ATOM 565 C CA . LEU A 1 72 ? 1.862 6.945 -9.317 1.00 93.06 72 LEU A CA 1
ATOM 566 C C . LEU A 1 72 ? 0.373 6.920 -9.669 1.00 93.06 72 LEU A C 1
ATOM 568 O O . LEU A 1 72 ? -0.179 7.962 -10.018 1.00 93.06 72 LEU A O 1
ATOM 572 N N . TYR A 1 73 ? -0.317 5.794 -9.466 1.00 92.88 73 TYR A N 1
ATOM 573 C CA . TYR A 1 73 ? -1.769 5.727 -9.657 1.00 92.88 73 TYR A CA 1
ATOM 574 C C . TYR A 1 73 ? -2.529 6.693 -8.749 1.00 92.88 73 TYR A C 1
ATOM 576 O O . TYR A 1 73 ? -3.491 7.321 -9.194 1.00 92.88 73 TYR A O 1
ATOM 584 N N . TYR A 1 74 ? -2.072 6.871 -7.506 1.00 88.69 74 TYR A N 1
ATOM 585 C CA . TYR A 1 74 ? -2.649 7.865 -6.606 1.00 88.69 74 TYR A CA 1
ATOM 586 C C . TYR A 1 74 ? -2.503 9.293 -7.152 1.00 88.69 74 TYR A C 1
ATOM 588 O O . TYR A 1 74 ? -3.485 10.034 -7.177 1.00 88.69 74 TYR A O 1
ATOM 596 N N . LYS A 1 75 ? -1.314 9.669 -7.654 1.00 88.56 75 LYS A N 1
ATOM 597 C CA . LYS A 1 75 ? -1.084 10.981 -8.293 1.00 88.56 75 LYS A CA 1
ATOM 598 C C . LYS A 1 75 ? -1.946 11.189 -9.543 1.00 88.56 75 LYS A C 1
ATOM 600 O O . LYS A 1 75 ? -2.371 12.309 -9.802 1.00 88.56 75 LYS A O 1
ATOM 605 N N . LEU A 1 76 ? -2.218 10.122 -10.295 1.00 89.88 76 LEU A N 1
ATOM 606 C CA . LEU A 1 76 ? -3.063 10.143 -11.494 1.00 89.88 76 LEU A CA 1
ATOM 607 C C . LEU A 1 76 ? -4.574 10.096 -11.188 1.00 89.88 76 LEU A C 1
ATOM 609 O O . LEU A 1 76 ? -5.379 10.149 -12.114 1.00 89.88 76 LEU A O 1
ATOM 613 N N . GLY A 1 77 ? -4.981 9.953 -9.919 1.00 88.44 77 GLY A N 1
ATOM 614 C CA . GLY A 1 77 ? -6.390 9.809 -9.525 1.00 88.44 77 GLY A CA 1
ATOM 615 C C . GLY A 1 77 ? -7.029 8.465 -9.912 1.00 88.44 77 GLY A C 1
ATOM 616 O O . GLY A 1 77 ? -8.242 8.293 -9.786 1.00 88.44 77 GLY A O 1
ATOM 617 N N . LYS A 1 78 ? -6.230 7.492 -10.365 1.00 91.06 78 LYS A N 1
ATOM 618 C CA . LYS A 1 78 ? -6.658 6.135 -10.749 1.00 91.06 78 LYS A CA 1
ATOM 619 C C . LYS A 1 78 ? -6.749 5.244 -9.501 1.00 91.06 78 LYS A C 1
ATOM 621 O O . LYS A 1 78 ? -5.929 4.360 -9.267 1.00 91.06 78 LYS A O 1
ATOM 626 N N . TYR A 1 79 ? -7.708 5.542 -8.622 1.00 89.25 79 TYR A N 1
ATOM 627 C CA . TYR A 1 79 ? -7.774 4.938 -7.283 1.00 89.25 79 TYR A CA 1
ATOM 628 C C . TYR A 1 79 ? -8.102 3.442 -7.277 1.00 89.25 79 TYR A C 1
ATOM 630 O O . TYR A 1 79 ? -7.693 2.734 -6.360 1.00 89.25 79 TYR A O 1
ATOM 638 N N . LYS A 1 80 ? -8.829 2.952 -8.284 1.00 90.62 80 LYS A N 1
ATOM 639 C CA . LYS A 1 80 ? -9.173 1.531 -8.380 1.00 90.62 80 LYS A CA 1
ATOM 640 C C . LYS A 1 80 ? -7.926 0.705 -8.696 1.00 90.62 80 LYS A C 1
ATOM 642 O O . LYS A 1 80 ? -7.609 -0.233 -7.973 1.00 90.62 80 LYS A O 1
ATOM 647 N N . GLU A 1 81 ? -7.186 1.130 -9.711 1.00 93.75 81 GLU A N 1
ATOM 648 C CA . GLU A 1 81 ? -5.916 0.549 -10.134 1.00 93.75 81 GLU A CA 1
ATOM 649 C C . GLU A 1 81 ? -4.860 0.668 -9.028 1.00 93.75 81 GLU A C 1
ATOM 651 O O . GLU A 1 81 ? -4.113 -0.276 -8.776 1.00 93.75 81 GLU A O 1
ATOM 656 N N . MET A 1 82 ? -4.854 1.790 -8.297 1.00 92.56 82 MET A N 1
ATOM 657 C CA . MET A 1 82 ? -4.018 1.962 -7.107 1.00 92.56 82 MET A CA 1
ATOM 658 C C . MET A 1 82 ? -4.284 0.872 -6.062 1.00 92.56 82 MET A C 1
ATOM 660 O O . MET A 1 82 ? -3.337 0.272 -5.552 1.00 92.56 82 MET A O 1
ATOM 664 N N . MET A 1 83 ? -5.556 0.600 -5.752 1.00 92.06 83 MET A N 1
ATOM 665 C CA . MET A 1 83 ? -5.925 -0.421 -4.769 1.00 92.06 83 MET A CA 1
ATOM 666 C C . MET A 1 83 ? -5.580 -1.835 -5.237 1.00 92.06 83 MET A C 1
ATOM 668 O O . MET A 1 83 ? -5.195 -2.663 -4.410 1.00 92.06 83 MET A O 1
ATOM 672 N N . ASP A 1 84 ? -5.669 -2.115 -6.536 1.00 94.44 84 ASP A N 1
ATOM 673 C CA . ASP A 1 84 ? -5.265 -3.405 -7.099 1.00 94.44 84 ASP A CA 1
ATOM 674 C C . ASP A 1 84 ? -3.746 -3.613 -6.981 1.00 94.44 84 ASP A C 1
ATOM 676 O O . ASP A 1 84 ? -3.314 -4.620 -6.416 1.00 94.44 84 ASP A O 1
ATOM 680 N N . ALA A 1 85 ? -2.941 -2.611 -7.354 1.00 94.06 85 ALA A N 1
ATOM 681 C CA . ALA A 1 85 ? -1.489 -2.639 -7.155 1.00 94.06 85 ALA A CA 1
ATOM 682 C C . ALA A 1 85 ? -1.104 -2.735 -5.666 1.00 94.06 85 ALA A C 1
ATOM 684 O O . ALA A 1 85 ? -0.162 -3.436 -5.294 1.00 94.06 85 ALA A O 1
ATOM 685 N N . TYR A 1 86 ? -1.852 -2.070 -4.777 1.00 93.62 86 TYR A N 1
ATOM 686 C CA . TYR A 1 86 ? -1.610 -2.143 -3.336 1.00 93.62 86 TYR A CA 1
ATOM 687 C C . TYR A 1 86 ? -1.877 -3.545 -2.776 1.00 93.62 86 TYR A C 1
ATOM 689 O O . TYR A 1 86 ? -1.085 -4.052 -1.981 1.00 93.62 86 TYR A O 1
ATOM 697 N N . ARG A 1 87 ? -2.959 -4.209 -3.207 1.00 93.06 87 ARG A N 1
ATOM 698 C CA . ARG A 1 87 ? -3.243 -5.607 -2.834 1.00 93.06 87 ARG A CA 1
ATOM 699 C C . ARG A 1 87 ? -2.132 -6.541 -3.279 1.00 93.06 87 ARG A C 1
ATOM 701 O O . ARG A 1 87 ? -1.731 -7.400 -2.499 1.00 93.06 87 ARG A O 1
ATOM 708 N N . GLU A 1 88 ? -1.636 -6.361 -4.498 1.00 92.25 88 GLU A N 1
ATOM 709 C CA . GLU A 1 88 ? -0.520 -7.141 -5.021 1.00 92.25 88 GLU A CA 1
ATOM 710 C C . GLU A 1 88 ? 0.746 -6.922 -4.185 1.00 92.25 88 GLU A C 1
ATOM 712 O O . GLU A 1 88 ? 1.340 -7.891 -3.707 1.00 92.25 88 GLU A O 1
ATOM 717 N N . MET A 1 89 ? 1.076 -5.667 -3.869 1.00 91.88 89 MET A N 1
ATOM 718 C CA . MET A 1 89 ? 2.201 -5.313 -2.999 1.00 91.88 89 MET A CA 1
ATOM 719 C C . MET A 1 89 ? 2.102 -5.971 -1.613 1.00 91.88 89 MET A C 1
ATOM 721 O O . MET A 1 89 ? 3.093 -6.466 -1.079 1.00 91.88 89 MET A O 1
ATOM 725 N N . LEU A 1 90 ? 0.906 -6.033 -1.016 1.00 89.81 90 LEU A N 1
ATOM 726 C CA . LEU A 1 90 ? 0.702 -6.680 0.286 1.00 89.81 90 LEU A CA 1
ATOM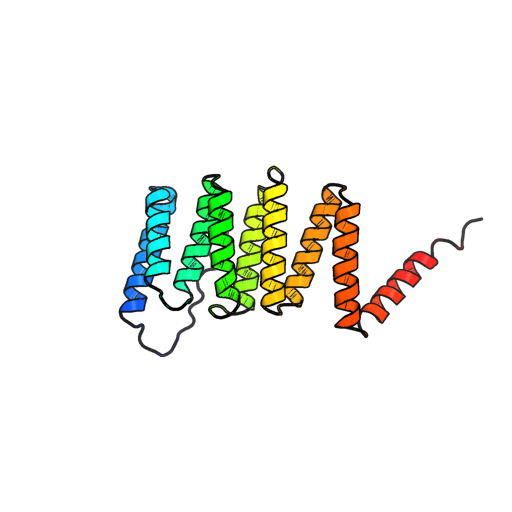 727 C C . LEU A 1 90 ? 1.021 -8.184 0.261 1.00 89.81 90 LEU A C 1
ATOM 729 O O . LEU A 1 90 ? 1.343 -8.754 1.304 1.00 89.81 90 LEU A O 1
ATOM 733 N N . THR A 1 91 ? 0.979 -8.838 -0.903 1.00 90.31 91 THR A N 1
ATOM 734 C CA . THR A 1 91 ? 1.325 -10.263 -1.007 1.00 90.31 91 THR A CA 1
ATOM 735 C C . THR A 1 91 ? 2.817 -10.540 -0.795 1.00 90.31 91 THR A C 1
ATOM 737 O O . THR A 1 91 ? 3.163 -11.641 -0.372 1.00 90.31 91 THR A O 1
ATOM 740 N N . TYR A 1 92 ? 3.686 -9.548 -1.014 1.00 87.38 92 TYR A N 1
ATOM 741 C CA . TYR A 1 92 ? 5.136 -9.646 -0.803 1.00 87.38 92 TYR A CA 1
ATOM 742 C C . TYR A 1 92 ? 5.505 -9.639 0.687 1.00 87.38 92 TYR A C 1
ATOM 744 O O . TYR A 1 92 ? 6.512 -10.213 1.090 1.00 87.38 92 TYR A O 1
ATOM 752 N N . ILE A 1 93 ? 4.658 -9.057 1.539 1.00 80.69 93 ILE A N 1
ATOM 753 C CA . ILE A 1 93 ? 4.915 -8.886 2.981 1.00 80.69 93 ILE A CA 1
ATOM 754 C C . ILE A 1 93 ? 5.047 -10.223 3.720 1.00 80.69 93 ILE A C 1
ATOM 756 O O . ILE A 1 93 ? 5.641 -10.286 4.795 1.00 80.69 93 ILE A O 1
ATOM 760 N N . LYS A 1 94 ? 4.487 -11.301 3.164 1.00 73.62 94 LYS A N 1
ATOM 761 C CA . LYS A 1 94 ? 4.524 -12.625 3.790 1.00 73.62 94 LYS A CA 1
ATOM 762 C C . LYS A 1 94 ? 5.857 -13.349 3.608 1.00 73.62 94 LYS A C 1
ATOM 764 O O . LYS A 1 94 ? 6.192 -14.162 4.463 1.00 73.62 94 LYS A O 1
ATOM 769 N N . SER A 1 95 ? 6.563 -13.110 2.505 1.00 71.50 95 SER A N 1
ATOM 770 C CA . SER A 1 95 ? 7.660 -13.991 2.077 1.00 71.50 95 SER A CA 1
ATOM 771 C C . SER A 1 95 ? 8.854 -13.283 1.447 1.00 71.50 95 SER A C 1
ATOM 773 O O . SER A 1 95 ? 9.947 -13.823 1.517 1.00 71.50 95 SER A O 1
ATOM 775 N N . ALA A 1 96 ? 8.658 -12.109 0.845 1.00 70.69 96 ALA A N 1
ATOM 776 C CA . ALA A 1 96 ? 9.663 -11.459 0.003 1.00 70.69 96 ALA A CA 1
ATOM 777 C C . ALA A 1 96 ? 10.459 -10.368 0.728 1.00 70.69 96 ALA A C 1
ATOM 779 O O . ALA A 1 96 ? 11.559 -10.025 0.319 1.00 70.69 96 ALA A O 1
ATOM 780 N N . VAL A 1 97 ? 9.898 -9.781 1.790 1.00 73.44 97 VAL A N 1
ATOM 781 C CA . VAL A 1 97 ? 10.505 -8.637 2.482 1.00 73.44 97 VAL A CA 1
ATOM 782 C C . VAL A 1 97 ? 10.483 -8.802 3.994 1.00 73.44 97 VAL A C 1
ATOM 784 O O . VAL A 1 97 ? 9.560 -9.382 4.571 1.00 73.44 97 VAL A O 1
ATOM 787 N N . THR A 1 98 ? 11.486 -8.233 4.666 1.00 79.31 98 THR A N 1
ATOM 788 C CA . THR A 1 98 ? 11.562 -8.281 6.128 1.00 79.31 98 THR A CA 1
ATOM 789 C C . THR A 1 98 ? 10.385 -7.546 6.776 1.00 79.31 98 THR A C 1
ATOM 791 O O . THR A 1 98 ? 9.861 -6.546 6.268 1.00 79.31 98 THR A O 1
ATOM 794 N N . ARG A 1 99 ? 9.980 -8.001 7.969 1.00 79.25 99 ARG A N 1
ATOM 795 C CA . ARG A 1 99 ? 8.860 -7.407 8.717 1.00 79.25 99 ARG A CA 1
ATOM 796 C C . ARG A 1 99 ? 9.057 -5.904 8.961 1.00 79.25 99 ARG A C 1
ATOM 798 O O . ARG A 1 99 ? 8.120 -5.133 8.772 1.00 79.25 99 ARG A O 1
ATOM 805 N N . ASN A 1 100 ? 10.272 -5.477 9.303 1.00 81.25 100 ASN A N 1
ATOM 806 C CA . ASN A 1 100 ? 10.585 -4.065 9.543 1.00 81.25 100 ASN A CA 1
ATOM 807 C C . ASN A 1 100 ? 10.486 -3.222 8.265 1.00 81.25 100 ASN A C 1
ATOM 809 O O . ASN A 1 100 ? 9.965 -2.107 8.303 1.00 81.25 100 ASN A O 1
ATOM 813 N N . TYR A 1 101 ? 10.957 -3.751 7.133 1.00 80.75 101 TYR A N 1
ATOM 814 C CA . TYR A 1 101 ? 10.872 -3.053 5.854 1.00 80.75 101 TYR A CA 1
ATOM 815 C C . TYR A 1 101 ? 9.418 -2.915 5.384 1.00 80.75 101 TYR A C 1
ATOM 817 O O . TYR A 1 101 ? 8.980 -1.815 5.036 1.00 80.75 101 TYR A O 1
ATOM 825 N N . SER A 1 102 ? 8.626 -3.989 5.492 1.00 80.50 102 SER A N 1
ATOM 826 C CA . SER A 1 102 ? 7.189 -3.944 5.191 1.00 80.50 102 SER A CA 1
ATOM 827 C C . SER A 1 102 ? 6.438 -2.936 6.070 1.00 80.50 102 SER A C 1
ATOM 829 O O . SER A 1 102 ? 5.604 -2.186 5.566 1.00 80.50 102 SER A O 1
ATOM 831 N N . GLU A 1 103 ? 6.779 -2.841 7.362 1.00 82.50 103 GLU A N 1
ATOM 832 C CA . GLU A 1 103 ? 6.188 -1.872 8.286 1.00 82.50 103 GLU A CA 1
ATOM 833 C C . GLU A 1 103 ? 6.483 -0.429 7.873 1.00 82.50 103 GLU A C 1
ATOM 835 O O . GLU A 1 103 ? 5.568 0.400 7.832 1.00 82.50 103 GLU A O 1
ATOM 840 N N . LYS A 1 104 ? 7.741 -0.118 7.540 1.00 85.62 104 LYS A N 1
ATOM 841 C CA . LYS A 1 104 ? 8.119 1.208 7.033 1.00 85.62 104 LYS A CA 1
ATOM 842 C C . LYS A 1 104 ? 7.377 1.534 5.741 1.00 85.62 104 LYS A C 1
ATOM 844 O O . LYS A 1 104 ? 6.818 2.619 5.618 1.00 85.62 104 LYS A O 1
ATOM 849 N N . CYS A 1 105 ? 7.319 0.591 4.801 1.00 85.44 105 CYS A N 1
ATOM 850 C CA . CYS A 1 105 ? 6.632 0.784 3.527 1.00 85.44 105 CYS A CA 1
ATOM 851 C C . CYS A 1 105 ? 5.132 1.056 3.717 1.00 85.44 105 CYS A C 1
ATOM 853 O O . CYS A 1 105 ? 4.620 2.054 3.211 1.00 85.44 105 CYS A O 1
ATOM 855 N N . ILE A 1 106 ? 4.441 0.228 4.508 1.00 85.88 106 ILE A N 1
ATOM 856 C CA . ILE A 1 106 ? 3.015 0.406 4.799 1.00 85.88 106 ILE A CA 1
ATOM 857 C C . ILE A 1 106 ? 2.757 1.757 5.476 1.00 85.88 106 ILE A C 1
ATOM 859 O O . ILE A 1 106 ? 1.833 2.456 5.072 1.00 85.88 106 ILE A O 1
ATOM 863 N N . ASN A 1 107 ? 3.567 2.155 6.465 1.00 84.69 107 ASN A N 1
ATOM 864 C CA . ASN A 1 107 ? 3.426 3.470 7.101 1.00 84.69 107 ASN A CA 1
ATOM 865 C C . ASN A 1 107 ? 3.634 4.610 6.102 1.00 84.69 107 ASN A C 1
ATOM 867 O O . ASN A 1 107 ? 2.793 5.498 6.038 1.00 84.69 107 ASN A O 1
ATOM 871 N N . ASN A 1 108 ? 4.668 4.533 5.264 1.00 87.31 108 ASN A N 1
ATOM 872 C CA . ASN A 1 108 ? 4.940 5.543 4.246 1.00 87.31 108 ASN A CA 1
ATOM 873 C C . ASN A 1 108 ? 3.778 5.707 3.253 1.00 87.31 108 ASN A C 1
ATOM 875 O O . ASN A 1 108 ? 3.432 6.831 2.898 1.00 87.31 108 ASN A O 1
ATOM 879 N N . ILE A 1 109 ? 3.147 4.613 2.812 1.00 85.12 109 ILE A N 1
ATOM 880 C CA . ILE A 1 109 ? 1.983 4.701 1.917 1.00 85.12 109 ILE A CA 1
ATOM 881 C C . ILE A 1 109 ? 0.746 5.202 2.678 1.00 85.12 109 ILE A C 1
ATOM 883 O O . ILE A 1 109 ? 0.036 6.060 2.162 1.00 85.12 109 ILE A O 1
ATOM 887 N N . MET A 1 110 ? 0.505 4.739 3.912 1.00 80.69 110 MET A N 1
ATOM 888 C CA . MET A 1 110 ? -0.597 5.242 4.747 1.00 80.69 110 MET A CA 1
ATOM 889 C C . MET A 1 110 ? -0.499 6.748 4.968 1.00 80.69 110 MET A C 1
ATOM 891 O O . MET A 1 110 ? -1.499 7.447 4.840 1.00 80.69 110 MET A O 1
ATOM 895 N N . ASP A 1 111 ? 0.684 7.251 5.301 1.00 81.69 111 ASP A N 1
ATOM 896 C CA . ASP A 1 111 ? 0.915 8.668 5.568 1.00 81.69 111 ASP A CA 1
ATOM 897 C C . ASP A 1 111 ? 0.796 9.488 4.262 1.00 81.69 111 ASP A C 1
ATOM 899 O O . ASP A 1 111 ? 0.202 10.566 4.261 1.00 81.69 111 ASP A O 1
ATOM 903 N N . PHE A 1 112 ? 1.227 8.933 3.119 1.00 81.88 112 PHE A N 1
ATOM 904 C CA . PHE A 1 112 ? 1.037 9.545 1.795 1.00 81.88 112 PHE A CA 1
ATOM 905 C C . PHE A 1 112 ? -0.442 9.663 1.395 1.00 81.88 112 PHE A C 1
ATOM 907 O O . PHE A 1 112 ? -0.881 10.726 0.956 1.00 81.88 112 PHE A O 1
ATOM 914 N N . VAL A 1 113 ? -1.224 8.594 1.583 1.00 79.81 113 VAL A N 1
ATOM 915 C CA . VAL A 1 113 ? -2.659 8.583 1.268 1.00 79.81 113 VAL A CA 1
ATOM 916 C C . VAL A 1 113 ? -3.419 9.452 2.271 1.00 79.81 113 VAL A C 1
ATOM 918 O O . VAL A 1 113 ? -4.156 10.343 1.870 1.00 79.81 113 VAL A O 1
ATOM 921 N N . SER A 1 114 ? -3.209 9.277 3.579 1.00 73.38 114 SER A N 1
ATOM 922 C CA . SER A 1 114 ? -3.923 10.047 4.614 1.00 73.38 114 SER A CA 1
ATOM 923 C C . SER A 1 114 ? -3.644 11.554 4.573 1.00 73.38 114 SER A C 1
ATOM 925 O O . SER A 1 114 ? -4.550 12.329 4.873 1.00 73.38 114 SER A O 1
ATOM 927 N N . GLY A 1 115 ? -2.452 11.986 4.141 1.00 67.69 115 GLY A N 1
ATOM 928 C CA . GLY A 1 115 ? -2.104 13.406 4.025 1.00 67.69 115 GLY A CA 1
ATOM 929 C C . GLY A 1 115 ? -2.928 14.180 2.989 1.00 67.69 115 GLY A C 1
ATOM 930 O O . GLY A 1 115 ? -3.083 15.392 3.119 1.00 67.69 115 GLY A O 1
ATOM 931 N N . SER A 1 116 ? -3.488 13.498 1.982 1.00 58.94 116 SER A N 1
ATOM 932 C CA . SER A 1 116 ? -4.358 14.106 0.956 1.00 58.94 116 SER A CA 1
ATOM 933 C C . SER A 1 116 ? -5.782 13.519 0.906 1.00 58.94 116 SER A C 1
ATOM 935 O O . SER A 1 116 ? -6.659 14.098 0.269 1.00 58.94 116 SER A O 1
ATOM 937 N N . ALA A 1 117 ? -6.058 12.427 1.631 1.00 51.91 117 ALA A N 1
ATOM 938 C CA . ALA A 1 117 ? -7.334 11.703 1.616 1.00 51.91 117 ALA A CA 1
ATOM 939 C C . ALA A 1 117 ? -8.409 12.213 2.591 1.00 51.91 117 ALA A C 1
ATOM 941 O O . ALA A 1 117 ? -9.445 11.558 2.723 1.00 51.91 117 ALA A O 1
ATOM 942 N N . SER A 1 118 ? -8.264 13.395 3.203 1.00 53.22 118 SER A N 1
ATOM 943 C CA . SER A 1 118 ? -9.404 14.040 3.884 1.00 53.22 118 SER A CA 1
ATOM 944 C C . SER A 1 118 ? -10.604 14.261 2.942 1.00 53.22 118 SER A C 1
ATOM 946 O O . SER A 1 118 ? -11.724 14.445 3.409 1.00 53.22 118 SER A O 1
ATOM 948 N N . GLN A 1 119 ? -10.396 14.162 1.620 1.00 59.81 119 GLN A N 1
ATOM 949 C CA . GLN A 1 119 ? -11.433 14.240 0.587 1.00 59.81 119 GLN A CA 1
ATOM 950 C C . GLN A 1 119 ? -11.958 12.873 0.087 1.00 59.81 119 GLN A C 1
ATOM 952 O O . GLN A 1 119 ? -13.024 12.824 -0.523 1.00 59.81 119 GLN A O 1
ATOM 957 N N . HIS A 1 120 ? -11.277 11.749 0.369 1.00 72.12 120 HIS A N 1
ATOM 958 C CA . HIS A 1 120 ? -11.624 10.414 -0.156 1.00 72.12 120 HIS A CA 1
ATOM 959 C C . HIS A 1 120 ? -11.731 9.361 0.951 1.00 72.12 120 HIS A C 1
ATOM 961 O O . HIS A 1 120 ? -10.992 8.377 0.998 1.00 72.12 120 HIS A O 1
ATOM 967 N N . PHE A 1 121 ? -12.709 9.556 1.833 1.00 77.19 121 PHE A N 1
ATOM 968 C CA . PHE A 1 121 ? -12.908 8.705 3.000 1.00 77.19 121 PHE A CA 1
ATOM 969 C C . PHE A 1 121 ? -13.055 7.206 2.674 1.00 77.19 121 PHE A C 1
ATOM 971 O O . PHE A 1 121 ? -12.439 6.361 3.323 1.00 77.19 121 PHE A O 1
ATOM 978 N N . ASN A 1 122 ? -13.835 6.871 1.643 1.00 81.62 122 ASN A N 1
ATOM 979 C CA . ASN A 1 122 ? -14.067 5.476 1.255 1.00 81.62 122 ASN A CA 1
ATOM 980 C C . ASN A 1 122 ? -12.768 4.770 0.838 1.00 81.62 122 ASN A C 1
ATOM 982 O O . ASN A 1 122 ? -12.559 3.619 1.209 1.00 81.62 122 ASN A O 1
ATOM 986 N N . LEU A 1 123 ? -11.878 5.478 0.134 1.00 83.38 123 LEU A N 1
ATOM 987 C CA . LEU A 1 123 ? -10.572 4.956 -0.266 1.00 83.38 123 LEU A CA 1
ATOM 988 C C . LEU A 1 123 ? -9.688 4.708 0.957 1.00 83.38 123 LEU A C 1
ATOM 990 O O . LEU A 1 123 ? -9.078 3.651 1.076 1.00 83.38 123 LEU A O 1
ATOM 994 N N . LEU A 1 124 ? -9.652 5.666 1.888 1.00 82.94 124 LEU A N 1
ATOM 995 C CA . LEU A 1 124 ? -8.884 5.535 3.122 1.00 82.94 124 LEU A CA 1
ATOM 996 C C . LEU A 1 124 ? -9.372 4.330 3.936 1.00 82.94 124 LEU A C 1
ATOM 998 O O . LEU A 1 124 ? -8.572 3.509 4.378 1.00 82.94 124 LEU A O 1
ATOM 1002 N N . GLN A 1 125 ? -10.690 4.179 4.082 1.00 83.38 125 GLN A N 1
ATOM 1003 C CA . GLN A 1 125 ? -11.290 3.032 4.753 1.00 83.38 125 GLN A CA 1
ATOM 1004 C C . GLN A 1 125 ? -10.886 1.707 4.086 1.00 83.38 125 GLN A C 1
ATOM 1006 O O . GLN A 1 125 ? -10.465 0.781 4.782 1.00 83.38 125 GLN A O 1
ATOM 1011 N N . GLU A 1 126 ? -11.017 1.609 2.762 1.00 87.00 126 GLU A N 1
ATOM 1012 C CA . GLU A 1 126 ? -10.667 0.408 1.998 1.00 87.00 126 GLU A CA 1
ATOM 1013 C C . GLU A 1 126 ? -9.180 0.066 2.144 1.00 87.00 126 GLU A C 1
ATOM 1015 O O . GLU A 1 126 ? -8.828 -1.100 2.344 1.00 87.00 126 GLU A O 1
ATOM 1020 N N . PHE A 1 127 ? -8.319 1.087 2.134 1.00 87.06 127 PHE A N 1
ATOM 1021 C CA . PHE A 1 127 ? -6.887 0.959 2.364 1.00 87.06 127 PHE A CA 1
ATOM 1022 C C . PHE A 1 127 ? -6.610 0.320 3.728 1.00 87.06 127 PHE A C 1
ATOM 1024 O O . PHE A 1 127 ? -6.057 -0.777 3.782 1.00 87.06 127 PHE A O 1
ATOM 1031 N N . TYR A 1 128 ? -7.093 0.924 4.823 1.00 87.62 128 TYR A N 1
ATOM 1032 C CA . TYR A 1 128 ? -6.889 0.399 6.179 1.00 87.62 128 TYR A CA 1
ATOM 1033 C C . TYR A 1 128 ? -7.436 -1.018 6.360 1.00 87.62 128 TYR A C 1
ATOM 1035 O O . TYR A 1 128 ? -6.772 -1.858 6.966 1.00 87.62 128 TYR A O 1
ATOM 1043 N N . GLN A 1 129 ? -8.631 -1.308 5.841 1.00 88.12 129 GLN A N 1
ATOM 1044 C CA . GLN A 1 129 ? -9.223 -2.644 5.947 1.00 88.12 129 GLN A CA 1
ATOM 1045 C C . GLN A 1 129 ? -8.391 -3.694 5.201 1.00 88.12 129 GLN A C 1
ATOM 1047 O O . GLN A 1 129 ? -8.150 -4.781 5.729 1.00 88.12 129 GLN A O 1
ATOM 1052 N N . THR A 1 130 ? -7.908 -3.355 4.005 1.00 91.25 130 THR A N 1
ATOM 1053 C CA . THR A 1 130 ? -7.063 -4.244 3.200 1.00 91.25 130 THR A CA 1
ATOM 1054 C C . THR A 1 130 ? -5.717 -4.489 3.888 1.00 91.25 130 THR A C 1
ATOM 1056 O O . THR A 1 130 ? -5.289 -5.639 4.004 1.00 91.25 130 THR A O 1
ATOM 1059 N N . THR A 1 131 ? -5.086 -3.438 4.426 1.00 90.19 131 THR A N 1
ATOM 1060 C CA . THR A 1 131 ? -3.843 -3.548 5.202 1.00 90.19 131 THR A CA 1
ATOM 1061 C C . THR A 1 131 ? -4.026 -4.447 6.423 1.00 90.19 131 THR A C 1
ATOM 1063 O O . THR A 1 131 ? -3.222 -5.347 6.649 1.00 90.19 131 THR A O 1
ATOM 1066 N N . LEU A 1 132 ? -5.087 -4.237 7.209 1.00 88.88 132 LEU A N 1
ATOM 1067 C CA . LEU A 1 132 ? -5.342 -5.004 8.431 1.00 88.88 132 LEU A CA 1
ATOM 1068 C C . LEU A 1 132 ? -5.516 -6.495 8.148 1.00 88.88 132 LEU A C 1
ATOM 1070 O O . LEU A 1 132 ? -4.925 -7.308 8.856 1.00 88.88 132 LEU A O 1
ATOM 1074 N N . LYS A 1 133 ? -6.248 -6.845 7.086 1.00 89.38 133 LYS A N 1
ATOM 1075 C CA . LYS A 1 133 ? -6.418 -8.240 6.668 1.00 89.38 133 LYS A CA 1
ATOM 1076 C C . LYS A 1 133 ? -5.079 -8.888 6.303 1.00 89.38 133 LYS A C 1
ATOM 1078 O O . LYS A 1 133 ? -4.777 -9.984 6.766 1.00 89.38 133 LYS A O 1
ATOM 1083 N N . ALA A 1 134 ? -4.240 -8.198 5.530 1.00 88.00 134 ALA A N 1
ATOM 1084 C CA . ALA A 1 134 ? -2.922 -8.717 5.169 1.00 88.00 134 ALA A CA 1
ATOM 1085 C C . ALA A 1 134 ? -2.000 -8.886 6.391 1.00 88.00 134 ALA A C 1
ATOM 1087 O O . ALA A 1 134 ? -1.267 -9.870 6.481 1.00 88.00 134 ALA A O 1
ATOM 1088 N N . LEU A 1 135 ? -2.053 -7.957 7.352 1.00 85.12 135 LEU A N 1
ATOM 1089 C CA . LEU A 1 135 ? -1.255 -8.018 8.581 1.00 85.12 135 LEU A CA 1
ATOM 1090 C C . LEU A 1 135 ? -1.699 -9.130 9.535 1.00 85.12 135 LEU A C 1
ATOM 1092 O O . LEU A 1 135 ? -0.849 -9.745 10.182 1.00 85.12 135 LEU A O 1
ATOM 1096 N N . GLU A 1 136 ? -3.004 -9.390 9.608 1.00 85.1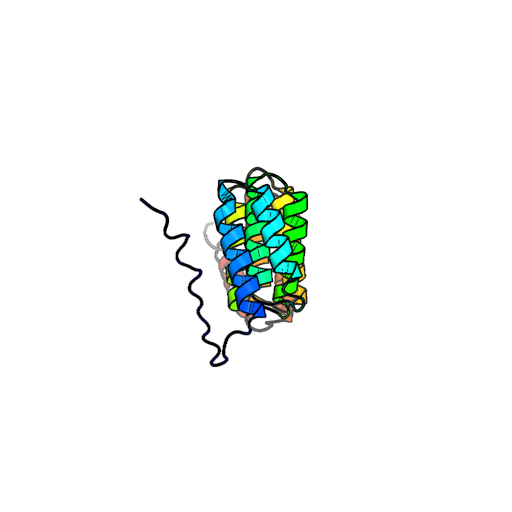9 136 GLU A N 1
ATOM 1097 C CA . GLU A 1 136 ? -3.577 -10.509 10.359 1.00 85.19 136 GLU A CA 1
ATOM 1098 C C . GLU A 1 136 ? -3.105 -11.845 9.772 1.00 85.19 136 GLU A C 1
ATOM 1100 O O . GLU A 1 136 ? -2.560 -12.686 10.487 1.00 85.19 136 GLU A O 1
ATOM 1105 N N . GLU A 1 137 ? -3.186 -12.000 8.447 1.00 85.00 137 GLU A N 1
ATOM 1106 C CA . GLU A 1 137 ? -2.682 -13.187 7.748 1.00 85.00 137 GLU A CA 1
ATOM 1107 C C . GLU A 1 137 ? -1.156 -13.359 7.888 1.00 85.00 137 GLU A C 1
ATOM 1109 O O . GLU A 1 137 ? -0.664 -14.485 7.947 1.00 85.00 137 GLU A O 1
ATOM 1114 N N . ALA A 1 138 ? -0.401 -12.258 7.971 1.00 81.56 138 ALA A N 1
ATOM 1115 C CA . ALA A 1 138 ? 1.047 -12.256 8.204 1.00 81.56 138 ALA A CA 1
ATOM 1116 C C . ALA A 1 138 ? 1.444 -12.390 9.694 1.00 81.56 138 ALA A C 1
ATOM 1118 O O . ALA A 1 138 ? 2.632 -12.304 10.030 1.00 81.56 138 ALA A O 1
ATOM 1119 N N . LYS A 1 139 ? 0.469 -12.565 10.603 1.00 82.38 139 LYS A N 1
ATOM 1120 C CA . LYS A 1 139 ? 0.663 -12.649 12.065 1.00 82.38 139 LYS A CA 1
ATOM 1121 C C . LYS A 1 139 ? 1.530 -11.514 12.625 1.00 82.38 139 LYS A C 1
ATOM 1123 O O . LYS A 1 139 ? 2.372 -11.723 13.503 1.00 82.38 139 LYS A O 1
ATOM 1128 N N . ASN A 1 140 ? 1.391 -10.308 12.074 1.00 77.38 140 ASN A N 1
ATOM 1129 C CA . ASN A 1 140 ? 2.139 -9.129 12.507 1.00 77.38 140 ASN A CA 1
ATOM 1130 C C . ASN A 1 140 ? 1.320 -8.322 13.523 1.00 77.38 140 ASN A C 1
ATOM 1132 O O . ASN A 1 140 ? 0.844 -7.226 13.232 1.00 77.38 140 ASN A O 1
ATOM 1136 N N . GLU A 1 141 ? 1.152 -8.886 14.719 1.00 81.38 141 GLU A N 1
ATOM 1137 C CA . GLU A 1 141 ? 0.267 -8.365 15.771 1.00 81.38 141 GLU A CA 1
ATOM 1138 C C . GLU A 1 141 ? 0.590 -6.921 16.174 1.00 81.38 141 GLU A C 1
ATOM 1140 O O . GLU A 1 141 ? -0.311 -6.099 16.339 1.00 81.38 141 GLU A O 1
ATOM 1145 N N . ARG A 1 142 ? 1.881 -6.575 16.270 1.00 81.62 142 ARG A N 1
ATOM 1146 C CA . ARG A 1 142 ? 2.327 -5.231 16.664 1.00 81.62 142 ARG A CA 1
ATOM 1147 C C . ARG A 1 142 ? 1.867 -4.166 15.671 1.00 81.62 142 ARG A C 1
ATOM 1149 O O . ARG A 1 142 ? 1.262 -3.168 16.069 1.00 81.62 142 ARG A O 1
ATOM 1156 N N . LEU A 1 143 ? 2.170 -4.360 14.386 1.00 81.44 143 LEU A N 1
ATOM 1157 C CA . LEU A 1 143 ? 1.778 -3.405 13.353 1.00 81.44 143 LEU A CA 1
ATOM 1158 C C . LEU A 1 143 ? 0.263 -3.416 13.152 1.00 81.44 143 LEU A C 1
ATOM 1160 O O . LEU A 1 143 ? -0.340 -2.358 13.008 1.00 81.44 143 LEU A O 1
ATOM 1164 N N . TRP A 1 144 ? -0.360 -4.592 13.209 1.00 85.69 144 TRP A N 1
ATOM 1165 C CA . TRP A 1 144 ? -1.811 -4.739 13.153 1.00 85.69 144 TRP A CA 1
ATOM 1166 C C . TRP A 1 144 ? -2.509 -3.915 14.245 1.00 85.69 144 TRP A C 1
ATOM 1168 O O . TRP A 1 144 ? -3.439 -3.162 13.951 1.00 85.69 144 TRP A O 1
ATOM 1178 N N . PHE A 1 145 ? -2.022 -3.965 15.488 1.00 83.75 145 PHE A N 1
ATOM 1179 C CA . PHE A 1 145 ? -2.573 -3.185 16.597 1.00 83.75 145 PHE A CA 1
ATOM 1180 C C . PHE A 1 145 ? -2.421 -1.676 16.358 1.00 83.75 145 PHE A C 1
ATOM 1182 O O . PHE A 1 145 ? -3.392 -0.924 16.452 1.00 83.75 145 PHE A O 1
ATOM 1189 N N . LYS A 1 146 ? -1.224 -1.223 15.964 1.00 82.88 146 LYS A N 1
ATOM 1190 C CA . LYS A 1 146 ? -0.956 0.194 15.663 1.00 82.88 146 LYS A CA 1
ATOM 1191 C C . LYS A 1 146 ? -1.837 0.718 14.521 1.00 82.88 146 LYS A C 1
ATOM 1193 O O . LYS A 1 146 ? -2.359 1.830 14.605 1.00 82.88 146 LYS A O 1
ATOM 1198 N N . THR A 1 147 ? -2.033 -0.084 13.476 1.00 85.88 147 THR A N 1
ATOM 1199 C CA . THR A 1 147 ? -2.889 0.249 12.330 1.00 85.88 147 THR A CA 1
ATOM 1200 C C . THR A 1 147 ? -4.362 0.325 12.737 1.00 85.88 147 THR A C 1
ATOM 1202 O O . THR A 1 147 ? -5.054 1.256 12.327 1.00 85.88 147 THR A O 1
ATOM 1205 N N . ASN A 1 148 ? -4.832 -0.569 13.612 1.00 85.81 148 ASN A N 1
ATOM 1206 C CA . ASN A 1 148 ? -6.180 -0.483 14.175 1.00 85.81 148 ASN A CA 1
ATOM 1207 C C . ASN A 1 148 ? -6.391 0.797 14.994 1.00 85.81 148 ASN A C 1
ATOM 1209 O O . ASN A 1 148 ? -7.433 1.434 14.865 1.00 85.81 148 ASN A O 1
ATOM 1213 N N . LEU A 1 149 ? -5.409 1.215 15.801 1.00 85.94 149 LEU A N 1
ATOM 1214 C CA . LEU A 1 149 ? -5.502 2.474 16.548 1.00 85.94 149 LEU A CA 1
ATOM 1215 C C . LEU A 1 149 ? -5.562 3.695 15.620 1.00 85.94 149 LEU A C 1
ATOM 1217 O O . LEU A 1 149 ? -6.369 4.595 15.858 1.00 85.94 149 LEU A O 1
ATOM 1221 N N . LYS A 1 150 ? -4.765 3.713 14.539 1.00 82.94 150 LYS A N 1
ATOM 1222 C CA . LYS A 1 150 ? -4.861 4.753 13.498 1.00 82.94 150 LYS A CA 1
ATOM 1223 C C . LYS A 1 150 ? -6.268 4.781 12.879 1.00 82.94 150 LYS A C 1
ATOM 1225 O O . LYS A 1 150 ? -6.854 5.853 12.762 1.00 82.94 150 LYS A O 1
ATOM 1230 N N . LEU A 1 151 ? -6.840 3.617 12.560 1.00 84.44 151 LEU A N 1
ATOM 1231 C CA . LEU A 1 151 ? -8.201 3.510 12.028 1.00 84.44 151 LEU A CA 1
ATOM 1232 C C . LEU A 1 151 ? -9.260 4.007 13.031 1.00 84.44 151 LEU A C 1
ATOM 1234 O O . LEU A 1 151 ? -10.156 4.755 12.648 1.00 84.44 151 LEU A O 1
ATOM 1238 N N . CYS A 1 152 ? -9.149 3.653 14.316 1.00 85.00 152 CYS A N 1
ATOM 1239 C CA . CYS A 1 152 ? -10.018 4.180 15.376 1.00 85.00 152 CYS A CA 1
ATOM 1240 C C . CYS A 1 152 ? -9.960 5.707 15.460 1.00 85.00 152 CYS A C 1
ATOM 1242 O O . CYS A 1 152 ? -11.008 6.341 15.555 1.00 85.00 152 CYS A O 1
ATOM 1244 N N . LYS A 1 153 ? -8.757 6.291 15.392 1.00 81.94 153 LYS A N 1
ATOM 1245 C CA . LYS A 1 153 ? -8.578 7.746 15.398 1.00 81.94 153 LYS A CA 1
ATOM 1246 C C . LYS A 1 153 ? -9.286 8.403 14.212 1.00 81.94 153 LYS A C 1
ATOM 1248 O O . LYS A 1 153 ? -9.990 9.380 14.405 1.00 81.94 153 LYS A O 1
ATOM 1253 N N . ILE A 1 154 ? -9.183 7.823 13.016 1.00 80.00 154 ILE A N 1
ATOM 1254 C CA . ILE A 1 154 ? -9.901 8.327 11.837 1.00 80.00 154 ILE A CA 1
ATOM 1255 C C . ILE A 1 154 ? -11.416 8.300 12.065 1.00 80.00 154 ILE A C 1
ATOM 1257 O O . ILE A 1 154 ? -12.087 9.296 11.823 1.00 80.00 154 ILE A O 1
ATOM 1261 N N . TRP A 1 155 ? -11.971 7.194 12.573 1.00 80.62 155 TRP A N 1
ATOM 1262 C CA . TRP A 1 155 ? -13.405 7.133 12.885 1.00 80.62 155 TRP A CA 1
ATOM 1263 C C . TRP A 1 155 ? -13.827 8.156 13.944 1.00 80.62 155 TRP A C 1
ATOM 1265 O O . TRP A 1 155 ? -14.919 8.713 13.846 1.00 80.62 155 TRP A O 1
ATOM 1275 N N . PHE A 1 156 ? -12.972 8.400 14.940 1.00 81.94 156 PHE A N 1
ATOM 1276 C CA . PHE A 1 156 ? -13.194 9.412 15.968 1.00 81.94 156 PHE A CA 1
ATOM 1277 C C . PHE A 1 156 ? -13.226 10.823 15.375 1.00 81.94 156 PHE A C 1
ATOM 1279 O O . PHE A 1 156 ? -14.185 11.554 15.616 1.00 81.94 156 PHE A O 1
ATOM 1286 N N . ASP A 1 157 ? -12.228 11.171 14.559 1.00 81.06 157 ASP A N 1
ATOM 1287 C CA . ASP A 1 157 ? -12.099 12.491 13.930 1.00 81.06 157 ASP A CA 1
ATOM 1288 C C . ASP A 1 157 ? -13.285 12.797 12.991 1.00 81.06 157 ASP A C 1
ATOM 1290 O O . ASP A 1 157 ? -13.632 13.957 12.778 1.00 81.06 157 ASP A O 1
ATOM 1294 N N . MET A 1 158 ? -13.960 11.764 12.476 1.00 77.00 158 MET A N 1
ATOM 1295 C CA . MET A 1 158 ? -15.175 11.903 11.669 1.00 77.00 158 MET A CA 1
ATOM 1296 C C . MET A 1 158 ? -16.498 11.866 12.446 1.00 77.00 158 MET A C 1
ATOM 1298 O O . MET A 1 158 ? -17.559 12.023 11.844 1.00 77.00 158 MET A O 1
ATOM 1302 N N . GLY A 1 159 ? -16.479 11.594 13.752 1.00 81.06 159 GLY A N 1
ATOM 1303 C CA . GLY A 1 159 ? -17.700 11.423 14.551 1.00 81.06 159 GLY A CA 1
ATOM 1304 C C . GLY A 1 159 ? -18.445 10.096 14.328 1.00 81.06 159 GLY A C 1
ATOM 1305 O O . GLY A 1 159 ? -19.567 9.920 14.802 1.00 81.06 159 GLY A O 1
ATOM 1306 N N . GLU A 1 160 ? -17.833 9.120 13.655 1.00 81.94 160 GLU A N 1
ATOM 1307 C CA . GLU A 1 160 ? -18.394 7.785 13.388 1.00 81.94 160 GLU A CA 1
ATOM 1308 C C . GLU A 1 160 ? -18.167 6.831 14.577 1.00 81.94 160 GLU A C 1
ATOM 1310 O O . GLU A 1 160 ? -17.566 5.751 14.475 1.00 81.94 160 GLU A O 1
ATOM 1315 N N . TYR A 1 161 ? -18.667 7.224 15.750 1.00 82.50 161 TYR A N 1
ATOM 1316 C CA . TYR A 1 161 ? -18.417 6.524 17.014 1.00 82.50 161 TYR A CA 1
ATOM 1317 C C . TYR A 1 161 ? -18.889 5.065 17.000 1.00 82.50 161 TYR A C 1
ATOM 1319 O O . TYR A 1 161 ? -18.259 4.198 17.603 1.00 82.50 161 TYR A O 1
ATOM 1327 N N . GLY A 1 162 ? -19.958 4.752 16.260 1.00 84.38 162 GLY A N 1
ATOM 1328 C CA . GLY A 1 162 ? -20.464 3.383 16.141 1.00 84.38 162 GLY A CA 1
ATOM 1329 C C . GLY A 1 162 ? -19.468 2.429 15.473 1.00 84.38 162 GLY A C 1
ATOM 1330 O O . GLY A 1 162 ? -19.328 1.279 15.900 1.00 84.38 162 GLY A O 1
ATOM 1331 N N . ARG A 1 163 ? -18.750 2.898 14.445 1.00 82.50 163 ARG A N 1
ATOM 1332 C CA . ARG A 1 163 ? -17.712 2.117 13.755 1.00 82.50 163 ARG A CA 1
ATOM 1333 C C . ARG A 1 163 ? -16.439 2.058 14.590 1.00 82.50 163 ARG A C 1
ATOM 1335 O O . ARG A 1 163 ? -15.901 0.967 14.777 1.00 82.50 163 ARG A O 1
ATOM 1342 N N . MET A 1 164 ? -16.044 3.180 15.191 1.00 85.19 164 MET A N 1
ATOM 1343 C CA . MET A 1 164 ? -14.930 3.243 16.141 1.00 85.19 164 MET A CA 1
ATOM 1344 C C . MET A 1 164 ? -15.092 2.224 17.278 1.00 85.19 164 MET A C 1
ATOM 1346 O O . MET A 1 164 ? -14.203 1.408 17.502 1.00 85.19 164 MET A O 1
ATOM 1350 N N . SER A 1 165 ? -16.239 2.206 17.968 1.00 81.69 165 SER A N 1
ATOM 1351 C CA . SER A 1 165 ? -16.471 1.292 19.093 1.00 81.69 165 SER A CA 1
ATOM 1352 C C . SER A 1 165 ? -16.458 -0.182 18.686 1.00 81.69 165 SER A C 1
ATOM 1354 O O . SER A 1 165 ? -16.152 -1.035 19.516 1.00 81.69 165 SER A O 1
ATOM 1356 N N . LYS A 1 166 ? -16.804 -0.519 17.436 1.00 84.56 166 LYS A N 1
ATOM 1357 C CA . LYS A 1 166 ? -16.684 -1.896 16.928 1.00 84.56 166 LYS A CA 1
ATOM 1358 C C . LYS A 1 166 ? -15.221 -2.295 16.758 1.00 84.56 166 LYS A C 1
ATOM 1360 O O . LYS A 1 166 ? -14.841 -3.347 17.262 1.00 84.56 166 LYS A O 1
ATOM 1365 N N . VAL A 1 167 ? -14.415 -1.450 16.109 1.00 81.94 167 VAL A N 1
ATOM 1366 C CA . VAL A 1 167 ? -12.974 -1.696 15.925 1.00 81.94 167 VAL A CA 1
ATOM 1367 C C . VAL A 1 167 ? -12.272 -1.761 17.280 1.00 81.94 167 VAL A C 1
ATOM 1369 O O . VAL A 1 167 ? -11.557 -2.719 17.549 1.00 81.94 167 VAL A O 1
ATOM 1372 N N . LEU A 1 168 ? -12.547 -0.812 18.178 1.00 81.31 168 LEU A N 1
ATOM 1373 C CA . LEU A 1 168 ? -11.945 -0.779 19.509 1.00 81.31 168 LEU A CA 1
ATOM 1374 C C . LEU A 1 168 ? -12.288 -2.028 20.331 1.00 81.31 168 LEU A C 1
ATOM 1376 O O . LEU A 1 168 ? -11.395 -2.622 20.921 1.00 81.31 168 LEU A O 1
ATOM 1380 N N . ARG A 1 169 ? -13.554 -2.471 20.334 1.00 80.75 169 ARG A N 1
ATOM 1381 C CA . ARG A 1 169 ? -13.938 -3.724 21.008 1.00 80.75 169 ARG A CA 1
ATOM 1382 C C . ARG A 1 169 ? -13.240 -4.937 20.409 1.00 80.75 169 ARG A C 1
ATOM 1384 O O . ARG A 1 169 ? -12.758 -5.769 21.162 1.00 80.75 169 ARG A O 1
ATOM 1391 N N . TYR A 1 170 ? -13.181 -5.034 19.082 1.00 81.12 170 TYR A N 1
ATOM 1392 C CA . TYR A 1 170 ? -12.500 -6.139 18.406 1.00 81.12 170 TYR A CA 1
ATOM 1393 C C . TYR A 1 170 ? -11.024 -6.223 18.812 1.00 81.12 170 TYR A C 1
ATOM 1395 O O . TYR A 1 170 ? -10.542 -7.287 19.191 1.00 81.12 170 TYR A O 1
ATOM 1403 N N . VAL A 1 171 ? -10.343 -5.076 18.813 1.00 79.50 171 VAL A N 1
ATOM 1404 C CA . VAL A 1 171 ? -8.943 -4.960 19.225 1.00 79.50 171 VAL A CA 1
ATOM 1405 C C . VAL A 1 171 ? -8.763 -5.347 20.687 1.00 79.50 171 VAL A C 1
ATOM 1407 O O . VAL A 1 171 ? -7.924 -6.196 20.959 1.00 79.50 171 VAL A O 1
ATOM 1410 N N . LEU A 1 172 ? -9.563 -4.777 21.598 1.00 76.50 172 LEU A N 1
ATOM 1411 C CA . LEU A 1 172 ? -9.473 -5.045 23.038 1.00 76.50 172 LEU A CA 1
ATOM 1412 C C . LEU A 1 172 ? -9.662 -6.528 23.351 1.00 76.50 172 LEU A C 1
ATOM 1414 O O . LEU A 1 172 ? -8.846 -7.103 24.061 1.00 76.50 172 LEU A O 1
ATOM 1418 N N . VAL A 1 173 ? -10.673 -7.158 22.747 1.00 75.56 173 VAL A N 1
ATOM 1419 C CA . VAL A 1 173 ? -10.941 -8.589 22.916 1.00 75.56 173 VAL A CA 1
ATOM 1420 C C . VAL A 1 173 ? -9.742 -9.421 22.458 1.00 75.56 173 VAL A C 1
ATOM 1422 O O . VAL A 1 173 ? -9.279 -10.277 23.203 1.00 75.56 173 VAL A O 1
ATOM 1425 N N . ILE A 1 174 ? -9.194 -9.158 21.268 1.00 70.88 174 ILE A N 1
ATOM 1426 C CA . ILE A 1 174 ? -8.019 -9.886 20.760 1.00 70.88 174 ILE A CA 1
ATOM 1427 C C . ILE A 1 174 ? -6.798 -9.677 21.661 1.00 70.88 174 ILE A C 1
ATOM 1429 O O . ILE A 1 174 ? -6.085 -10.634 21.963 1.00 70.88 174 ILE A O 1
ATOM 1433 N N . THR A 1 175 ? -6.557 -8.454 22.128 1.00 67.12 175 THR A N 1
ATOM 1434 C CA . THR A 1 175 ? -5.427 -8.174 23.017 1.00 67.12 175 THR A CA 1
ATOM 1435 C C . THR A 1 175 ? -5.603 -8.760 24.416 1.00 67.12 175 THR A C 1
ATOM 1437 O O . THR A 1 175 ? -4.608 -9.173 24.999 1.00 67.12 175 THR A O 1
ATOM 1440 N N . ASP A 1 176 ? -6.831 -8.869 24.931 1.00 65.31 176 ASP A N 1
ATOM 1441 C CA . ASP A 1 176 ? -7.126 -9.554 26.197 1.00 65.31 176 ASP A CA 1
ATOM 1442 C C . ASP A 1 176 ? -6.851 -11.065 26.093 1.00 65.31 176 ASP A C 1
ATOM 1444 O O . ASP A 1 176 ? -6.362 -11.675 27.044 1.00 65.31 176 ASP A O 1
ATOM 1448 N N . TYR A 1 177 ? -7.092 -11.671 24.92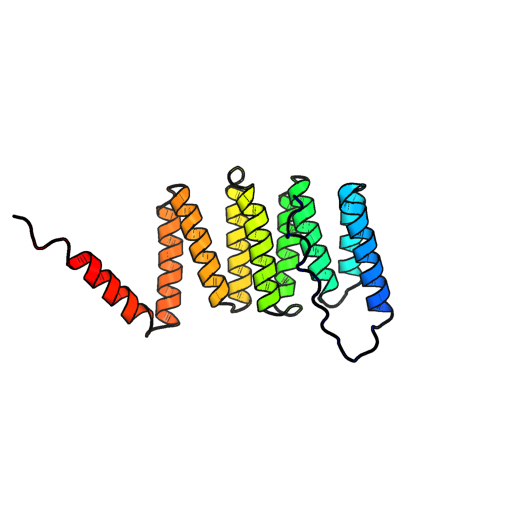2 1.00 59.81 177 TYR A N 1
ATOM 1449 C CA . TYR A 1 177 ? -6.737 -13.071 24.657 1.00 59.81 177 TYR A CA 1
ATOM 1450 C C . TYR A 1 177 ? -5.227 -13.295 24.464 1.00 59.81 177 TYR A C 1
ATOM 1452 O O . TYR A 1 177 ? -4.721 -14.351 24.844 1.00 59.81 177 TYR A O 1
ATOM 1460 N N . LEU A 1 178 ? -4.503 -12.336 23.875 1.00 53.88 178 LEU A N 1
ATOM 1461 C CA . LEU A 1 178 ? -3.071 -12.468 23.554 1.00 53.88 178 LEU A CA 1
ATOM 1462 C C . LEU A 1 178 ? -2.133 -11.985 24.673 1.00 53.88 178 LEU A C 1
ATOM 1464 O O . LEU A 1 178 ? -1.007 -12.467 24.783 1.00 53.88 178 LEU A O 1
ATOM 1468 N N . LEU A 1 179 ? -2.579 -11.060 25.527 1.00 51.34 179 LEU A N 1
ATOM 1469 C CA . LEU A 1 179 ? -1.821 -10.523 26.660 1.00 51.34 179 LEU A CA 1
ATOM 1470 C C . LEU A 1 179 ? -2.707 -10.442 27.918 1.00 51.34 179 LEU A C 1
ATOM 1472 O O . LEU A 1 179 ? -3.032 -9.336 28.365 1.00 51.34 179 LEU A O 1
ATOM 1476 N N . PRO A 1 180 ? -3.029 -11.583 28.564 1.00 54.88 180 PRO A N 1
ATOM 1477 C CA . PRO A 1 180 ? -3.833 -11.597 29.792 1.00 54.88 180 PRO A CA 1
ATOM 1478 C C . PRO A 1 180 ? -3.246 -10.722 30.917 1.00 54.88 180 PRO A C 1
ATOM 1480 O O . PRO A 1 180 ? -3.951 -10.292 31.825 1.00 54.88 180 PRO A O 1
ATOM 1483 N N . SER A 1 181 ? -1.938 -10.452 30.869 1.00 50.88 181 SER A N 1
ATOM 1484 C CA . SER A 1 181 ? -1.176 -9.766 31.913 1.00 50.88 181 SER A CA 1
ATOM 1485 C C . SER A 1 181 ? -0.987 -8.256 31.710 1.00 50.88 181 SER A C 1
ATOM 1487 O O . SER A 1 181 ? -0.777 -7.556 32.697 1.00 50.88 181 SER A O 1
ATOM 1489 N N . PHE A 1 182 ? -1.079 -7.715 30.486 1.00 46.69 182 PHE A N 1
ATOM 1490 C CA . PHE A 1 182 ? -0.812 -6.281 30.245 1.00 46.69 182 PHE A CA 1
ATOM 1491 C C . PHE A 1 182 ? -2.069 -5.406 30.322 1.00 46.69 182 PHE A C 1
ATOM 1493 O O . PHE A 1 182 ? -2.010 -4.292 30.851 1.00 46.69 182 PHE A O 1
ATOM 1500 N N . LEU A 1 183 ? -3.223 -5.909 29.874 1.00 48.69 183 LEU A N 1
ATOM 1501 C CA . LEU A 1 183 ? -4.490 -5.175 29.967 1.00 48.69 183 LEU A CA 1
ATOM 1502 C C . LEU A 1 183 ? -5.103 -5.218 31.364 1.00 48.69 183 LEU A C 1
ATOM 1504 O O . LEU A 1 183 ? -5.686 -4.222 31.780 1.00 48.69 183 LEU A O 1
ATOM 1508 N N . SER A 1 184 ? -4.842 -6.262 32.159 1.00 50.78 184 SER A N 1
ATOM 1509 C CA . SER A 1 184 ? -5.178 -6.239 33.588 1.00 50.78 184 SER A CA 1
ATOM 1510 C C . SER A 1 184 ? -4.467 -5.111 34.343 1.00 50.78 184 SER A C 1
ATOM 1512 O O . SER A 1 184 ? -4.956 -4.722 35.393 1.00 50.78 184 SER A O 1
ATOM 1514 N N . LEU A 1 185 ? -3.342 -4.572 33.861 1.00 46.47 185 LEU A N 1
ATOM 1515 C CA . LEU A 1 185 ? -2.648 -3.465 34.531 1.00 46.47 185 LEU A CA 1
ATOM 1516 C C . LEU A 1 185 ? -3.131 -2.092 34.039 1.00 46.47 185 LEU A C 1
ATOM 1518 O O . LEU A 1 185 ? -3.245 -1.155 34.828 1.00 46.47 185 LEU A O 1
ATOM 1522 N N . TYR A 1 186 ? -3.428 -1.963 32.741 1.00 50.22 186 TYR A N 1
ATOM 1523 C CA . TYR A 1 186 ? -3.905 -0.707 32.151 1.00 50.22 186 TYR A CA 1
ATOM 1524 C C . TYR A 1 186 ? -5.397 -0.478 32.400 1.00 50.22 186 TYR A C 1
ATOM 1526 O O . TYR A 1 186 ? -5.773 0.615 32.806 1.00 50.22 186 TYR A O 1
ATOM 1534 N N . ALA A 1 187 ? -6.240 -1.506 32.258 1.00 49.34 187 ALA A N 1
ATOM 1535 C CA . ALA A 1 187 ? -7.658 -1.413 32.593 1.00 49.34 187 ALA A CA 1
ATOM 1536 C C . ALA A 1 187 ? -7.861 -1.144 34.090 1.00 49.34 187 ALA A C 1
ATOM 1538 O O . ALA A 1 187 ? -8.729 -0.356 34.435 1.00 49.34 187 ALA A O 1
ATOM 1539 N N . PHE A 1 188 ? -7.023 -1.700 34.975 1.00 46.75 188 PHE A N 1
ATOM 1540 C CA . PHE A 1 188 ? -7.078 -1.427 36.418 1.00 46.75 188 PHE A CA 1
ATOM 1541 C C . PHE A 1 188 ? -6.626 0.003 36.758 1.00 46.75 188 PHE A C 1
ATOM 1543 O O . PHE A 1 188 ? -7.265 0.667 37.568 1.00 46.75 188 PHE A O 1
ATOM 1550 N N . ASN A 1 189 ? -5.600 0.533 36.081 1.00 40.59 189 ASN A N 1
ATOM 1551 C CA . ASN A 1 189 ? -5.180 1.930 36.257 1.00 40.59 189 ASN A CA 1
ATOM 1552 C C . ASN A 1 189 ? -6.166 2.944 35.647 1.00 40.59 189 ASN A C 1
ATOM 1554 O O . ASN A 1 189 ? -6.394 4.002 36.228 1.00 40.59 189 ASN A O 1
ATOM 1558 N N . SER A 1 190 ? -6.796 2.634 34.511 1.00 44.44 190 SER A N 1
ATOM 1559 C CA . SER A 1 190 ? -7.812 3.502 33.901 1.00 44.44 190 SER A CA 1
ATOM 1560 C C . SER A 1 190 ? -9.161 3.443 34.629 1.00 44.44 190 SER A C 1
ATOM 1562 O O . SER A 1 190 ? -9.852 4.458 34.686 1.00 44.44 190 SER A O 1
ATOM 1564 N N . HIS A 1 191 ? -9.522 2.308 35.244 1.00 40.03 191 HIS A N 1
ATOM 1565 C CA . HIS A 1 191 ? -10.696 2.234 36.122 1.00 40.03 191 HIS A CA 1
ATOM 1566 C C . HIS A 1 191 ? -10.498 3.000 37.435 1.00 40.03 191 HIS A C 1
ATOM 1568 O O . HIS A 1 191 ? -11.470 3.545 37.948 1.00 40.03 191 HIS A O 1
ATOM 1574 N N . ILE A 1 192 ? -9.267 3.084 37.959 1.00 41.34 192 ILE A N 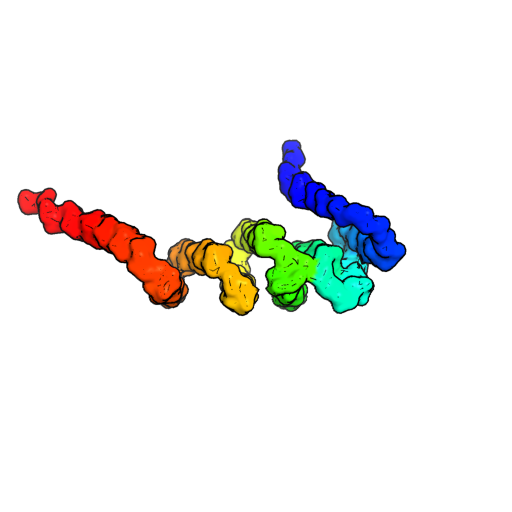1
ATOM 1575 C CA . ILE A 1 192 ? -8.958 3.924 39.126 1.00 41.34 192 ILE A CA 1
ATOM 1576 C C . ILE A 1 192 ? -9.089 5.412 38.774 1.00 41.34 192 ILE A C 1
ATOM 1578 O O . ILE A 1 192 ? -9.703 6.145 39.540 1.00 41.34 192 ILE A O 1
ATOM 1582 N N . LEU A 1 193 ? -8.622 5.856 37.600 1.00 39.41 193 LEU A N 1
ATOM 1583 C CA . LEU A 1 193 ? -8.733 7.271 37.213 1.00 39.41 193 LEU A CA 1
ATOM 1584 C C . LEU A 1 193 ? -10.180 7.737 36.970 1.00 39.41 193 LEU A C 1
ATOM 1586 O O . LEU A 1 193 ? -10.494 8.895 37.213 1.00 39.41 193 LEU A O 1
ATOM 1590 N N . LEU A 1 194 ? -11.068 6.853 36.502 1.00 42.44 194 LEU A N 1
ATOM 1591 C CA . LEU A 1 194 ? -12.485 7.184 36.290 1.00 42.44 194 LEU A CA 1
ATOM 1592 C C . LEU A 1 194 ? -13.338 7.096 37.566 1.00 42.44 194 LEU A C 1
ATOM 1594 O O . LEU A 1 194 ? -14.465 7.581 37.563 1.00 42.44 194 LEU A O 1
ATOM 1598 N N . LEU A 1 195 ? -12.825 6.489 38.641 1.00 40.97 195 LEU A N 1
ATOM 1599 C CA . LEU A 1 195 ? -13.532 6.368 39.921 1.00 40.97 195 LEU A CA 1
ATOM 1600 C C . LEU A 1 195 ? -13.076 7.396 40.969 1.00 40.97 195 LEU A C 1
ATOM 1602 O O . LEU A 1 195 ? -13.765 7.567 41.969 1.00 40.97 195 LEU A O 1
ATOM 1606 N N . THR A 1 196 ? -11.968 8.113 40.753 1.00 42.06 196 THR A N 1
ATOM 1607 C CA . THR A 1 196 ? -11.483 9.139 41.698 1.00 42.06 196 THR A CA 1
ATOM 1608 C C . THR A 1 196 ? -12.086 10.534 41.503 1.00 42.06 196 THR A C 1
ATOM 1610 O O . THR A 1 196 ? -11.891 11.377 42.370 1.00 42.06 196 THR A O 1
ATOM 1613 N N . ASP A 1 197 ? -12.852 10.781 40.434 1.00 42.38 197 ASP A N 1
ATOM 1614 C CA . ASP A 1 197 ? -13.439 12.107 40.143 1.00 42.38 197 ASP A CA 1
ATOM 1615 C C . ASP A 1 197 ? -14.929 12.252 40.531 1.00 42.38 197 ASP A C 1
ATOM 1617 O O . ASP A 1 197 ? -15.543 13.280 40.250 1.00 42.38 197 ASP A O 1
ATOM 1621 N N . THR A 1 198 ? -15.537 11.267 41.209 1.00 46.56 198 THR A N 1
ATOM 1622 C CA . THR A 1 198 ? -16.954 11.345 41.645 1.00 46.56 198 THR A CA 1
ATOM 1623 C C . THR A 1 198 ? -17.185 11.288 43.157 1.00 46.56 198 THR A C 1
ATOM 1625 O O . THR A 1 198 ? -18.329 11.169 43.587 1.00 46.56 198 THR A O 1
ATOM 1628 N N . GLU A 1 199 ? -16.147 11.432 43.982 1.00 46.59 199 GLU A N 1
ATOM 1629 C CA . GLU A 1 199 ? -16.294 11.578 45.438 1.00 46.59 199 GLU A CA 1
ATOM 1630 C C . GLU A 1 199 ? -15.522 12.804 45.941 1.00 46.59 199 GLU A C 1
ATOM 1632 O O . GLU A 1 199 ? -14.410 12.692 46.448 1.00 46.59 199 GLU A O 1
ATOM 1637 N N . GLY A 1 200 ? -16.103 14.003 45.812 1.00 44.06 200 GLY A N 1
ATOM 1638 C CA . GLY A 1 200 ? -15.537 15.174 46.489 1.00 44.06 200 GLY A CA 1
ATOM 1639 C C . GLY A 1 200 ? -15.903 16.545 45.938 1.00 44.06 200 GLY A C 1
ATOM 1640 O O . GLY A 1 200 ? -15.003 17.285 45.568 1.00 44.06 200 GLY A O 1
ATOM 1641 N N . ALA A 1 201 ? -17.190 16.900 45.919 1.00 35.75 201 ALA A N 1
ATOM 1642 C CA . ALA A 1 201 ? -17.656 18.284 46.107 1.00 35.75 201 ALA A CA 1
ATOM 1643 C C . ALA A 1 201 ? -19.193 18.302 46.189 1.00 35.75 201 ALA A C 1
ATOM 1645 O O . ALA A 1 201 ? -19.885 18.597 45.214 1.00 35.75 201 ALA A O 1
ATOM 1646 N N . ALA A 1 202 ? -19.702 17.925 47.362 1.00 37.88 202 ALA A N 1
ATOM 1647 C CA . ALA A 1 202 ? -20.940 18.482 47.898 1.00 37.88 202 ALA A CA 1
ATOM 1648 C C . ALA A 1 202 ? -20.609 19.797 48.619 1.00 37.88 202 ALA A C 1
ATOM 1650 O O . ALA A 1 202 ? -19.471 19.892 49.139 1.00 37.88 202 ALA A O 1
#

Sequence (202 aa):
MGSDADMEDYGFEYSDDEPEEQDVDIENQYYNSKGMVETDPEGALAGFDAVVRMEPEKAEWGFKALKQTVKLYYKLGKYKEMMDAYREMLTYIKSAVTRNYSEKCINNIMDFVSGSASQHFNLLQEFYQTTLKALEEAKNERLWFKTNLKLCKIWFDMGEYGRMSKVLRYVLVITDYLLPSFLSLYAFNSHILLLTDTEGAA

Foldseek 3Di:
DDDPPPVPPPPDPPPVDDDDPLVVVLVVLLVVLVVCCVPPVPSSLVSLVVSLVSCPDQADSVLVSLLVNLVSCVVVVVLVSSVVSVLVSLVCCQPHDDVVVVLVSLVVVLCVCVVPCVVPVVSNVSSLVSNLVSCVVSVVLPSNLVSLVVVLVVCVVVVVVVVSVVSVVVSVVVCCVVCVPPCVVVVVVVVVVVVVPPPDDD